Protein AF-A0A935NXT7-F1 (afdb_monomer)

Sequence (203 aa):
MPLGEVLHPGALVALVVLLLNDWWAKAACPGWVTGKLSDVAGLVLAPVAMTAAVGVGLSLLAAWGLARDPSLRRRRVAAAVVLVAVGFVATKVWPPAASTVAAALGLLGGRPRIVCDPTDLLALPAVLVAWRIGQAELALVPRGYAHAALRARSRGEAPSARARLVEVRRAGASAAAVDQLALALASGSATEVNAALRTLAGR

Solvent-accessible surface area (backbone atoms only — not comparable to full-atom values): 10693 Å² total; per-residue (Å²): 106,51,55,56,55,55,68,33,67,70,35,44,49,24,49,51,50,34,51,49,37,67,69,45,43,43,72,77,55,70,50,74,66,57,53,49,51,39,48,27,20,44,42,28,32,49,27,36,52,48,49,26,50,52,20,48,52,35,44,54,36,32,75,71,70,78,39,92,72,46,72,88,46,72,67,54,50,50,52,30,41,50,51,48,52,51,51,50,51,37,27,23,71,34,67,72,47,14,52,52,52,22,53,59,50,31,76,79,53,74,81,59,80,60,69,65,44,66,77,55,59,76,31,55,71,32,34,56,54,27,50,48,50,49,27,53,53,46,28,41,77,47,67,69,55,57,52,49,40,46,53,37,43,78,70,73,42,85,54,71,57,64,66,52,51,54,50,19,45,74,38,65,36,53,67,68,40,53,50,46,33,52,50,19,62,70,70,60,41,67,67,48,32,53,51,26,51,46,62,50,60,70,110

Secondary structure (DSSP, 8-state):
-TTHHHHSHHHHHHHHHHHHIIIIIHHHS-SHHHHHHHHHHHHHHHHHHHHHHHHHHHHHHHHTTS-S-----HHHHHHHHHHHHHHHHHHHH-HHHHHHHHHHHHTTSS-------GGGGGGGGGHHHHHHHHHHHHHSPPHHHHHHHHHHHHTT---THHHHHHHHHHHT--HHHHHHHHHHHHHT-HHHHHHHHHHHH--

pLDDT: mean 84.21, std 8.75, range [48.38, 96.44]

Structure (mmCIF, N/CA/C/O backbone):
data_AF-A0A935NXT7-F1
#
_entry.id   AF-A0A935NXT7-F1
#
loop_
_atom_site.group_PDB
_atom_site.id
_atom_site.type_symbol
_atom_site.label_atom_id
_atom_site.label_alt_id
_atom_site.label_comp_id
_atom_site.label_asym_id
_atom_site.label_entity_id
_atom_site.label_seq_id
_atom_site.pdbx_PDB_ins_code
_atom_site.Cartn_x
_atom_site.Cartn_y
_atom_site.Cartn_z
_atom_site.occupancy
_atom_site.B_iso_or_equiv
_atom_site.auth_seq_id
_atom_site.auth_comp_id
_atom_site.auth_asym_id
_atom_site.auth_atom_id
_atom_site.pdbx_PDB_model_num
ATOM 1 N N . MET A 1 1 ? -5.081 -4.387 11.962 1.00 48.38 1 MET A N 1
ATOM 2 C CA . MET A 1 1 ? -4.037 -5.417 11.811 1.00 48.38 1 MET A CA 1
ATOM 3 C C . MET A 1 1 ? -3.119 -4.937 10.708 1.00 48.38 1 MET A C 1
ATOM 5 O O . MET A 1 1 ? -3.657 -4.451 9.723 1.00 48.38 1 MET A O 1
ATOM 9 N N . PRO A 1 2 ? -1.794 -5.011 10.871 1.00 55.38 2 PRO A N 1
ATOM 10 C CA . PRO A 1 2 ? -0.847 -4.425 9.919 1.00 55.38 2 PRO A CA 1
ATOM 11 C C . PRO A 1 2 ? -0.832 -5.107 8.536 1.00 55.38 2 PRO A C 1
ATOM 13 O O . PRO A 1 2 ? -0.185 -4.605 7.632 1.00 55.38 2 PRO A O 1
ATOM 16 N N . LEU A 1 3 ? -1.553 -6.224 8.360 1.00 61.41 3 LEU A N 1
ATOM 17 C CA . LEU A 1 3 ? -1.577 -7.015 7.121 1.00 61.41 3 LEU A CA 1
ATOM 18 C C . LEU A 1 3 ? -2.871 -6.885 6.298 1.00 61.41 3 LEU A C 1
ATOM 20 O O . LEU A 1 3 ? -2.947 -7.471 5.224 1.00 61.41 3 LEU A O 1
ATOM 24 N N . GLY A 1 4 ? -3.884 -6.148 6.778 1.00 66.31 4 GLY A N 1
ATOM 25 C CA . GLY A 1 4 ? -5.176 -6.029 6.074 1.00 66.31 4 GLY A CA 1
ATOM 26 C C . GLY A 1 4 ? -5.018 -5.485 4.652 1.00 66.31 4 GLY A C 1
ATOM 27 O O . GLY A 1 4 ? -5.530 -6.067 3.704 1.00 66.31 4 GLY A O 1
ATOM 28 N N . GLU A 1 5 ? -4.168 -4.468 4.498 1.00 70.00 5 GLU A N 1
ATOM 29 C CA . GLU A 1 5 ? -3.880 -3.829 3.209 1.00 70.00 5 GLU A CA 1
ATOM 30 C C . GLU A 1 5 ? -3.257 -4.785 2.182 1.00 70.00 5 GLU A C 1
ATOM 32 O O . GLU A 1 5 ? -3.585 -4.704 1.001 1.00 70.00 5 GLU A O 1
ATOM 37 N N . VAL A 1 6 ? -2.405 -5.722 2.615 1.00 73.88 6 VAL A N 1
ATOM 38 C CA . VAL A 1 6 ? -1.749 -6.701 1.724 1.00 73.88 6 VAL A CA 1
ATOM 39 C C . VAL A 1 6 ? -2.721 -7.797 1.288 1.00 73.88 6 VAL A C 1
ATOM 41 O O . VAL A 1 6 ? -2.634 -8.297 0.171 1.00 73.88 6 VAL A O 1
ATOM 44 N N . LEU A 1 7 ? -3.667 -8.154 2.160 1.00 81.75 7 LEU A N 1
ATOM 45 C CA . LEU A 1 7 ? -4.702 -9.150 1.877 1.00 81.75 7 LEU A CA 1
ATOM 46 C C . LEU A 1 7 ? -5.858 -8.585 1.043 1.00 81.75 7 LEU A C 1
ATOM 48 O O . LEU A 1 7 ? -6.731 -9.344 0.622 1.00 81.75 7 LEU A O 1
ATOM 52 N N . HIS A 1 8 ? -5.873 -7.274 0.788 1.00 81.75 8 HIS A N 1
ATOM 53 C CA . HIS A 1 8 ? -6.872 -6.661 -0.071 1.00 81.75 8 HIS A CA 1
ATOM 54 C C . HIS A 1 8 ? -6.816 -7.303 -1.471 1.00 81.75 8 HIS A C 1
ATOM 56 O O . HIS A 1 8 ? -5.734 -7.389 -2.059 1.00 81.75 8 HIS A O 1
ATOM 62 N N . PRO A 1 9 ? -7.955 -7.707 -2.068 1.00 85.06 9 PRO A N 1
ATOM 63 C CA . PRO A 1 9 ? -7.972 -8.459 -3.325 1.00 85.06 9 PRO A CA 1
ATOM 64 C C . PRO A 1 9 ? -7.228 -7.735 -4.453 1.00 85.06 9 PRO A C 1
ATOM 66 O O . PRO A 1 9 ? -6.485 -8.357 -5.202 1.00 85.06 9 PRO A O 1
ATOM 69 N N . GLY A 1 10 ? -7.342 -6.405 -4.528 1.00 83.19 10 GLY A N 1
ATOM 70 C CA . GLY A 1 10 ? -6.580 -5.599 -5.490 1.00 83.19 10 GLY A CA 1
ATOM 71 C C . GLY A 1 10 ? -5.056 -5.653 -5.300 1.00 83.19 10 GLY A C 1
ATOM 72 O O . GLY A 1 10 ? -4.327 -5.679 -6.288 1.00 83.19 10 GLY A O 1
ATOM 73 N N . ALA A 1 11 ? -4.566 -5.712 -4.057 1.00 86.00 11 ALA A N 1
ATOM 74 C CA . ALA A 1 11 ? -3.136 -5.842 -3.772 1.00 86.00 11 ALA A CA 1
ATOM 75 C C . ALA A 1 11 ? -2.632 -7.254 -4.107 1.00 86.00 11 ALA A C 1
ATOM 77 O O . ALA A 1 11 ? -1.560 -7.395 -4.691 1.00 86.00 11 ALA A O 1
ATOM 78 N N . LEU A 1 12 ? -3.434 -8.286 -3.821 1.00 88.81 12 LEU A N 1
ATOM 79 C CA . LEU A 1 12 ? -3.134 -9.670 -4.198 1.00 88.81 12 LEU A CA 1
ATOM 80 C C . LEU A 1 12 ? -3.092 -9.853 -5.716 1.00 88.81 12 LEU A C 1
ATOM 82 O O . LEU A 1 12 ? -2.164 -10.470 -6.227 1.00 88.81 12 LEU A O 1
ATOM 86 N N . VAL A 1 13 ? -4.052 -9.279 -6.448 1.00 89.12 13 VAL A N 1
ATOM 87 C CA . VAL A 1 13 ? -4.041 -9.292 -7.918 1.00 89.12 13 VAL A CA 1
ATOM 88 C C . VAL A 1 13 ? -2.794 -8.587 -8.444 1.00 89.12 13 VAL A C 1
ATOM 90 O O . VAL A 1 13 ? -2.109 -9.148 -9.291 1.00 89.12 13 VAL A O 1
ATOM 93 N N . ALA A 1 14 ? -2.448 -7.407 -7.918 1.00 87.75 14 ALA A N 1
ATOM 94 C CA . ALA A 1 14 ? -1.227 -6.705 -8.314 1.00 87.75 14 ALA A CA 1
ATOM 95 C C . ALA A 1 14 ? 0.036 -7.535 -8.032 1.00 87.75 14 ALA A C 1
ATOM 97 O O . ALA A 1 14 ? 0.915 -7.615 -8.885 1.00 87.75 14 ALA A O 1
ATOM 98 N N . LEU A 1 15 ? 0.107 -8.205 -6.879 1.00 90.12 15 LEU A N 1
ATOM 99 C CA . LEU A 1 15 ? 1.207 -9.102 -6.532 1.00 90.12 15 LEU A CA 1
ATOM 100 C C . LEU A 1 15 ? 1.304 -10.289 -7.499 1.00 90.12 15 LEU A C 1
ATOM 102 O O . LEU A 1 15 ? 2.384 -10.567 -8.010 1.00 90.12 15 LEU A O 1
ATOM 106 N N . VAL A 1 16 ? 0.191 -10.972 -7.774 1.00 89.31 16 VAL A N 1
ATOM 107 C CA . VAL A 1 16 ? 0.153 -12.109 -8.707 1.00 89.31 16 VAL A CA 1
ATOM 108 C C . VAL A 1 16 ? 0.552 -11.665 -10.110 1.00 89.31 16 VAL A C 1
ATOM 110 O O . VAL A 1 16 ? 1.386 -12.314 -10.736 1.00 89.31 16 VAL A O 1
ATOM 113 N N . VAL A 1 17 ? 0.016 -10.538 -10.586 1.00 89.06 17 VAL A N 1
ATOM 114 C CA . VAL A 1 17 ? 0.386 -9.951 -11.878 1.00 89.06 17 VAL A CA 1
ATOM 115 C C . VAL A 1 17 ? 1.881 -9.656 -11.920 1.00 89.06 17 VAL A C 1
ATOM 117 O O . VAL A 1 17 ? 2.532 -10.045 -12.882 1.00 89.06 17 VAL A O 1
ATOM 120 N N . LEU A 1 18 ? 2.439 -9.028 -10.881 1.00 88.50 18 LEU A N 1
ATOM 121 C CA . LEU A 1 18 ? 3.863 -8.706 -10.820 1.00 88.50 18 LEU A CA 1
ATOM 122 C C . LEU A 1 18 ? 4.729 -9.971 -10.858 1.00 88.50 18 LEU A C 1
ATOM 124 O O . LEU A 1 18 ? 5.659 -10.042 -11.655 1.00 88.50 18 LEU A O 1
ATOM 128 N N . LEU A 1 19 ? 4.401 -10.981 -10.047 1.00 88.62 19 LEU A N 1
ATOM 129 C CA . LEU A 1 19 ? 5.154 -12.235 -9.974 1.00 88.62 19 LEU A CA 1
ATOM 130 C C . LEU A 1 19 ? 5.093 -13.016 -11.287 1.00 88.62 19 LEU A C 1
ATOM 132 O O . LEU A 1 19 ? 6.132 -13.418 -11.802 1.00 88.62 19 LEU A O 1
ATOM 136 N N . LEU A 1 20 ? 3.899 -13.209 -11.854 1.00 87.75 20 LEU A N 1
ATOM 137 C CA . LEU A 1 20 ? 3.738 -13.926 -13.121 1.00 87.75 20 LEU A CA 1
ATOM 138 C C . LEU A 1 20 ? 4.400 -13.171 -14.279 1.00 87.75 20 LEU A C 1
ATOM 140 O O . LEU A 1 20 ? 5.034 -13.785 -15.139 1.00 87.75 20 LEU A O 1
ATOM 144 N N . ASN A 1 21 ? 4.291 -11.841 -14.293 1.00 89.62 21 ASN A N 1
ATOM 145 C CA . ASN A 1 21 ? 4.901 -11.021 -15.328 1.00 89.62 21 ASN A CA 1
ATOM 146 C C . ASN A 1 21 ? 6.431 -11.069 -15.261 1.00 89.62 21 ASN A C 1
ATOM 148 O O . ASN A 1 21 ? 7.084 -11.281 -16.281 1.00 89.62 21 ASN A O 1
ATOM 152 N N . ASP A 1 22 ? 7.003 -10.898 -14.071 1.00 83.94 22 ASP A N 1
ATOM 153 C CA . ASP A 1 22 ? 8.449 -10.781 -13.915 1.00 83.94 22 ASP A CA 1
ATOM 154 C C . ASP A 1 22 ? 9.161 -12.133 -13.943 1.00 83.94 22 ASP A C 1
ATOM 156 O O . ASP A 1 22 ? 10.282 -12.212 -14.443 1.00 83.94 22 ASP A O 1
ATOM 160 N N . TRP A 1 23 ? 8.509 -13.197 -13.470 1.00 85.06 23 TRP A N 1
ATOM 161 C CA . TRP A 1 23 ? 9.094 -14.534 -13.474 1.00 85.06 23 TRP A CA 1
ATOM 162 C C . TRP A 1 23 ? 8.921 -15.259 -14.810 1.00 85.06 23 TRP A C 1
ATOM 164 O O . TRP A 1 23 ? 9.847 -15.928 -15.265 1.00 85.06 23 TRP A O 1
ATOM 174 N N . TRP A 1 24 ? 7.755 -15.129 -15.449 1.00 86.62 24 TRP A N 1
ATOM 175 C CA . TRP A 1 24 ? 7.423 -15.909 -16.641 1.00 86.62 24 TRP A CA 1
ATOM 176 C C . TRP A 1 24 ? 7.247 -15.051 -17.894 1.00 86.62 24 TRP A C 1
ATOM 178 O O . TRP A 1 24 ? 7.907 -15.309 -18.900 1.00 86.62 24 TRP A O 1
ATOM 188 N N . ALA A 1 25 ? 6.412 -14.008 -17.862 1.00 79.00 25 ALA A N 1
ATOM 189 C CA . ALA A 1 25 ? 6.075 -13.269 -19.085 1.00 79.00 25 ALA A CA 1
ATOM 190 C C . ALA A 1 25 ? 7.283 -12.540 -19.696 1.00 79.00 25 ALA A C 1
ATOM 192 O O . ALA A 1 25 ? 7.484 -12.603 -20.906 1.00 79.00 25 ALA A O 1
ATOM 193 N N . LYS A 1 26 ? 8.135 -11.913 -18.873 1.00 83.44 26 LYS A N 1
ATOM 194 C CA . LYS A 1 26 ? 9.386 -11.286 -19.334 1.00 83.44 26 LYS A CA 1
ATOM 195 C C . LYS A 1 26 ? 10.379 -12.303 -19.909 1.00 83.44 26 LYS A C 1
ATOM 197 O O . LYS A 1 26 ? 11.151 -11.941 -20.793 1.00 83.44 26 LYS A O 1
ATOM 202 N N . ALA A 1 27 ? 10.354 -13.550 -19.432 1.00 80.12 27 ALA A N 1
ATOM 203 C CA . ALA A 1 27 ? 11.192 -14.627 -19.956 1.00 80.12 27 ALA A CA 1
ATOM 204 C C . ALA A 1 27 ? 10.653 -15.185 -21.286 1.00 80.12 27 ALA A C 1
ATOM 206 O O . ALA A 1 27 ? 11.436 -15.503 -22.175 1.00 80.12 27 ALA A O 1
ATOM 207 N N . ALA A 1 28 ? 9.328 -15.277 -21.434 1.00 82.38 28 ALA A N 1
ATOM 208 C CA . ALA A 1 28 ? 8.676 -15.815 -22.628 1.00 82.38 28 ALA A CA 1
ATOM 209 C C . ALA A 1 28 ? 8.571 -14.797 -23.779 1.00 82.38 28 ALA A C 1
ATOM 211 O O . ALA A 1 28 ? 8.769 -15.153 -24.938 1.00 82.38 28 ALA A O 1
ATOM 212 N N . CYS A 1 29 ? 8.248 -13.537 -23.478 1.00 77.81 29 CYS A N 1
ATOM 213 C CA . CYS A 1 29 ? 8.071 -12.472 -24.463 1.00 77.81 29 CYS A CA 1
ATOM 214 C C . CYS A 1 29 ? 8.530 -11.122 -23.882 1.00 77.81 29 CYS A C 1
ATOM 216 O O . CYS A 1 29 ? 7.700 -10.324 -23.428 1.00 77.81 29 CYS A O 1
ATOM 218 N N . PRO A 1 30 ? 9.845 -10.832 -23.884 1.00 81.31 30 PRO A N 1
ATOM 219 C CA . PRO A 1 30 ? 10.346 -9.541 -23.435 1.00 81.31 30 PRO A CA 1
ATOM 220 C C . PRO A 1 30 ? 9.790 -8.427 -24.328 1.00 81.31 30 PRO A C 1
ATOM 222 O O . PRO A 1 30 ? 9.879 -8.486 -25.554 1.00 81.31 30 PRO A O 1
ATOM 225 N N . GLY A 1 31 ? 9.211 -7.392 -23.722 1.00 81.44 31 GLY A N 1
ATOM 226 C CA . GLY A 1 31 ? 8.639 -6.299 -24.500 1.00 81.44 31 GLY A CA 1
ATOM 227 C C . GLY A 1 31 ? 8.092 -5.145 -23.674 1.00 81.44 31 GLY A C 1
ATOM 228 O O . GLY A 1 31 ? 7.919 -5.237 -22.457 1.00 81.44 31 GLY A O 1
ATOM 229 N N . TRP A 1 32 ? 7.772 -4.061 -24.379 1.00 80.88 32 TRP A N 1
ATOM 230 C CA . TRP A 1 32 ? 7.282 -2.797 -23.821 1.00 80.88 32 TRP A CA 1
ATOM 231 C C . TRP A 1 32 ? 6.064 -2.973 -22.896 1.00 80.88 32 TRP A C 1
ATOM 233 O O . TRP A 1 32 ? 6.014 -2.392 -21.814 1.00 80.88 32 TRP A O 1
ATOM 243 N N . VAL A 1 33 ? 5.123 -3.852 -23.262 1.00 84.69 33 VAL A N 1
ATOM 244 C CA . VAL A 1 33 ? 3.909 -4.129 -22.471 1.00 84.69 33 VAL A CA 1
ATOM 245 C C . VAL A 1 33 ? 4.241 -4.756 -21.111 1.00 84.69 33 VAL A C 1
ATOM 247 O O . VAL A 1 33 ? 3.721 -4.311 -20.089 1.00 84.69 33 VAL A O 1
ATOM 250 N N . THR A 1 34 ? 5.146 -5.742 -21.070 1.00 85.31 34 THR A N 1
ATOM 251 C CA . THR A 1 34 ? 5.559 -6.404 -19.814 1.00 85.31 34 THR A CA 1
ATOM 252 C C . THR A 1 34 ? 6.301 -5.458 -18.866 1.00 85.31 34 THR A C 1
ATOM 254 O O . THR A 1 34 ? 6.218 -5.610 -17.646 1.00 85.31 34 THR A O 1
ATOM 257 N N . GLY A 1 35 ? 6.996 -4.450 -19.407 1.00 83.50 35 GLY A N 1
ATOM 258 C CA . GLY A 1 35 ? 7.616 -3.381 -18.621 1.00 83.50 35 GLY A CA 1
ATOM 259 C C . GLY A 1 35 ? 6.568 -2.525 -17.914 1.00 83.50 35 GLY A C 1
ATOM 260 O O . GLY A 1 35 ? 6.579 -2.419 -16.690 1.00 83.50 35 GLY A O 1
ATOM 261 N N . LYS A 1 36 ? 5.591 -2.010 -18.666 1.00 88.25 36 LYS A N 1
ATOM 262 C CA . LYS A 1 36 ? 4.543 -1.141 -18.108 1.00 88.25 36 LYS A CA 1
ATOM 263 C C . LYS A 1 36 ? 3.599 -1.857 -17.157 1.00 88.25 36 LYS A C 1
ATOM 265 O O . LYS A 1 36 ? 3.149 -1.261 -16.183 1.00 88.25 36 LYS A O 1
ATOM 270 N N . LEU A 1 37 ? 3.309 -3.133 -17.407 1.00 88.75 37 LEU A N 1
ATOM 271 C CA . LEU A 1 37 ? 2.493 -3.930 -16.496 1.00 88.75 37 LEU A CA 1
ATOM 272 C C . LEU A 1 37 ? 3.178 -4.095 -15.132 1.00 88.75 37 LEU A C 1
ATOM 274 O O . LEU A 1 37 ? 2.522 -3.969 -14.100 1.00 88.75 37 LEU A O 1
ATOM 278 N N . SER A 1 38 ? 4.496 -4.314 -15.135 1.00 89.94 38 SER A N 1
ATOM 279 C CA . SER A 1 38 ? 5.320 -4.370 -13.923 1.00 89.94 38 SER A CA 1
ATOM 280 C C . SER A 1 38 ? 5.323 -3.023 -13.191 1.00 89.94 38 SER A C 1
ATOM 282 O O . SER A 1 38 ? 5.099 -2.994 -11.984 1.00 89.94 38 SER A O 1
ATOM 284 N N . ASP A 1 39 ? 5.452 -1.902 -13.912 1.00 91.06 39 ASP A N 1
ATOM 285 C CA . ASP A 1 39 ? 5.371 -0.561 -13.316 1.00 91.06 39 ASP A CA 1
ATOM 286 C C . ASP A 1 39 ? 4.001 -0.291 -12.676 1.00 91.06 39 ASP A C 1
ATOM 288 O O . ASP A 1 39 ? 3.929 0.164 -11.535 1.00 91.06 39 ASP A O 1
ATOM 292 N N . VAL A 1 40 ? 2.903 -0.614 -13.369 1.00 92.81 40 VAL A N 1
ATOM 293 C CA . VAL A 1 40 ? 1.540 -0.473 -12.830 1.00 92.81 40 VAL A CA 1
ATOM 294 C C . VAL A 1 40 ? 1.372 -1.330 -11.579 1.00 92.81 40 VAL A C 1
ATOM 296 O O . VAL A 1 40 ? 0.957 -0.819 -10.540 1.00 92.81 40 VAL A O 1
ATOM 299 N N . ALA A 1 41 ? 1.723 -2.615 -11.644 1.00 91.88 41 ALA A N 1
ATOM 300 C CA . ALA A 1 41 ? 1.597 -3.522 -10.509 1.00 91.88 41 ALA A CA 1
ATOM 301 C C . ALA A 1 41 ? 2.470 -3.076 -9.323 1.00 91.88 41 ALA A C 1
ATOM 303 O O . ALA A 1 41 ? 2.006 -3.069 -8.181 1.00 91.88 41 ALA A O 1
ATOM 304 N N . GLY A 1 42 ? 3.695 -2.620 -9.593 1.00 91.38 42 GLY A N 1
ATOM 305 C CA . GLY A 1 42 ? 4.606 -2.055 -8.604 1.00 91.38 42 GLY A CA 1
ATOM 306 C C . GLY A 1 42 ? 4.054 -0.791 -7.944 1.00 91.38 42 GLY A C 1
ATOM 307 O O . GLY A 1 42 ? 4.094 -0.680 -6.724 1.00 91.38 42 GLY A O 1
ATOM 308 N N . LEU A 1 43 ? 3.464 0.131 -8.708 1.00 94.50 43 LEU A N 1
ATOM 309 C CA . LEU A 1 43 ? 2.854 1.359 -8.179 1.00 94.50 43 LEU A CA 1
ATOM 310 C C . LEU A 1 43 ? 1.585 1.108 -7.353 1.00 94.50 43 LEU A C 1
ATOM 312 O O . LEU A 1 43 ? 1.259 1.917 -6.481 1.00 94.50 43 LEU A O 1
ATOM 316 N N . VAL A 1 44 ? 0.887 -0.008 -7.585 1.00 92.44 44 VAL A N 1
ATOM 317 C CA . VAL A 1 44 ? -0.216 -0.457 -6.719 1.00 92.44 44 VAL A CA 1
ATOM 318 C C . VAL A 1 44 ? 0.317 -1.108 -5.442 1.00 92.44 44 VAL A C 1
ATOM 320 O O . VAL A 1 44 ? -0.147 -0.793 -4.345 1.00 92.44 44 VAL A O 1
ATOM 323 N N . LEU A 1 45 ? 1.288 -2.012 -5.576 1.00 92.12 45 LEU A N 1
ATOM 324 C CA . LEU A 1 45 ? 1.766 -2.856 -4.484 1.00 92.12 45 LEU A CA 1
ATOM 325 C C . LEU A 1 45 ? 2.721 -2.125 -3.531 1.00 92.12 45 LEU A C 1
ATOM 327 O O . LEU A 1 45 ? 2.637 -2.317 -2.322 1.00 92.12 45 LEU A O 1
ATOM 331 N N . ALA A 1 46 ? 3.620 -1.280 -4.039 1.00 92.50 46 ALA A N 1
ATOM 332 C CA . ALA A 1 46 ? 4.677 -0.661 -3.240 1.00 92.50 46 ALA A CA 1
ATOM 333 C C . ALA A 1 46 ? 4.153 0.234 -2.099 1.00 92.50 46 ALA A C 1
ATOM 335 O O . ALA A 1 46 ? 4.655 0.093 -0.981 1.00 92.50 46 ALA A O 1
ATOM 336 N N . PRO A 1 47 ? 3.134 1.102 -2.289 1.00 91.62 47 PRO A N 1
ATOM 337 C CA . PRO A 1 47 ? 2.605 1.898 -1.183 1.00 91.62 47 PRO A CA 1
ATOM 338 C C . PRO A 1 47 ? 1.968 1.021 -0.101 1.00 91.62 47 PRO A C 1
ATOM 340 O O . PRO A 1 47 ? 2.182 1.278 1.080 1.00 91.62 47 PRO A O 1
ATOM 343 N N . VAL A 1 48 ? 1.247 -0.031 -0.513 1.00 89.44 48 VAL A N 1
ATOM 344 C CA . VAL A 1 48 ? 0.597 -1.018 0.368 1.00 89.44 48 VAL A CA 1
ATOM 345 C C . VAL A 1 48 ? 1.629 -1.819 1.165 1.00 89.44 48 VAL A C 1
ATOM 347 O O . VAL A 1 48 ? 1.496 -2.006 2.373 1.00 89.44 48 VAL A O 1
ATOM 350 N N . ALA A 1 49 ? 2.695 -2.272 0.507 1.00 88.94 49 ALA A N 1
ATOM 351 C CA . ALA A 1 49 ? 3.787 -2.972 1.167 1.00 88.94 49 ALA A CA 1
ATOM 352 C C . ALA A 1 49 ? 4.493 -2.060 2.181 1.00 88.94 49 ALA A C 1
ATOM 354 O O . ALA A 1 49 ? 4.821 -2.492 3.286 1.00 88.94 49 ALA A O 1
ATOM 355 N N . MET A 1 50 ? 4.685 -0.782 1.840 1.00 90.62 50 MET A N 1
ATOM 356 C CA . MET A 1 50 ? 5.350 0.170 2.722 1.00 90.62 50 MET A CA 1
ATOM 357 C C . MET A 1 50 ? 4.516 0.515 3.959 1.00 90.62 50 MET A C 1
ATOM 359 O O . MET A 1 50 ? 5.055 0.546 5.066 1.00 90.62 50 MET A O 1
ATOM 363 N N . THR A 1 51 ? 3.208 0.745 3.820 1.00 89.00 51 THR A N 1
ATOM 364 C CA . THR A 1 51 ? 2.323 0.972 4.975 1.00 89.00 51 THR A CA 1
ATOM 365 C C . THR A 1 51 ? 2.244 -0.255 5.878 1.00 89.00 51 THR A C 1
ATOM 367 O O . THR A 1 51 ? 2.329 -0.103 7.101 1.00 89.00 51 THR A O 1
ATOM 370 N N . ALA A 1 52 ? 2.177 -1.457 5.300 1.00 85.88 52 ALA A N 1
ATOM 371 C CA . ALA A 1 52 ? 2.212 -2.711 6.046 1.00 85.88 52 ALA A CA 1
ATOM 372 C C . ALA A 1 52 ? 3.533 -2.886 6.813 1.00 85.88 52 ALA A C 1
ATOM 374 O O . ALA A 1 52 ? 3.513 -3.145 8.018 1.00 85.88 52 ALA A O 1
ATOM 375 N N . ALA A 1 53 ? 4.680 -2.664 6.161 1.00 86.94 53 ALA A N 1
ATOM 376 C CA . ALA A 1 53 ? 6.000 -2.751 6.786 1.00 86.94 53 ALA A CA 1
ATOM 377 C C . ALA A 1 53 ? 6.159 -1.754 7.948 1.00 86.94 53 ALA A C 1
ATOM 379 O O . ALA A 1 53 ? 6.588 -2.131 9.040 1.00 86.94 53 ALA A O 1
ATOM 380 N N . VAL A 1 54 ? 5.738 -0.498 7.755 1.00 86.62 54 VAL A N 1
ATOM 381 C CA . VAL A 1 54 ? 5.724 0.519 8.820 1.00 86.62 54 VAL A CA 1
ATOM 382 C C . VAL A 1 54 ? 4.795 0.105 9.963 1.00 86.62 54 VAL A C 1
ATOM 384 O O . VAL A 1 54 ? 5.141 0.272 11.132 1.00 86.62 54 VAL A O 1
ATOM 387 N N . GLY A 1 55 ? 3.626 -0.458 9.649 1.00 83.50 55 GLY A N 1
ATOM 388 C CA . GLY A 1 55 ? 2.687 -0.981 10.638 1.00 83.50 55 GLY A CA 1
ATOM 389 C C . GLY A 1 55 ? 3.299 -2.090 11.495 1.00 83.50 55 GLY A C 1
ATOM 390 O O . GLY A 1 55 ? 3.221 -2.019 12.722 1.00 83.50 55 GLY A O 1
ATOM 391 N N . VAL A 1 56 ? 3.953 -3.072 10.865 1.00 83.62 56 VAL A N 1
ATOM 392 C CA . VAL A 1 56 ? 4.666 -4.160 11.555 1.00 83.62 56 VAL A CA 1
ATOM 393 C C . VAL A 1 56 ? 5.791 -3.604 12.427 1.00 83.62 56 VAL A C 1
ATOM 395 O O . VAL A 1 56 ? 5.850 -3.928 13.612 1.00 83.62 56 VAL A O 1
ATOM 398 N N . GLY A 1 57 ? 6.634 -2.716 11.892 1.00 84.38 57 GLY A N 1
ATOM 399 C CA . GLY A 1 57 ? 7.735 -2.108 12.645 1.00 84.38 57 GLY A CA 1
ATOM 400 C C . GLY A 1 57 ? 7.253 -1.351 13.884 1.00 84.38 57 GLY A C 1
ATOM 401 O O . GLY A 1 57 ? 7.777 -1.543 14.979 1.00 84.38 57 GLY A O 1
ATOM 402 N N . LEU A 1 58 ? 6.188 -0.556 13.754 1.00 83.56 58 LEU A N 1
ATOM 403 C CA . LEU A 1 58 ? 5.594 0.148 14.893 1.00 83.56 58 LEU A CA 1
ATOM 404 C C . LEU A 1 58 ? 4.945 -0.801 15.903 1.00 83.56 58 LEU A C 1
ATOM 406 O O . LEU A 1 58 ? 4.987 -0.517 17.097 1.00 83.56 58 LEU A O 1
ATOM 410 N N . SER A 1 59 ? 4.352 -1.915 15.462 1.00 79.56 59 SER A N 1
ATOM 411 C CA . SER A 1 59 ? 3.839 -2.947 16.370 1.00 79.56 59 SER A CA 1
ATOM 412 C C . SER A 1 59 ? 4.957 -3.620 17.168 1.00 79.56 59 SER A C 1
ATOM 414 O O . SER A 1 59 ? 4.788 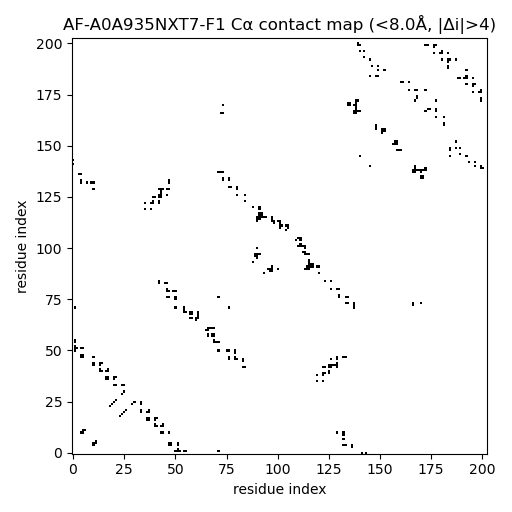-3.823 18.367 1.00 79.56 59 SER A O 1
ATOM 416 N N . LEU A 1 60 ? 6.100 -3.907 16.541 1.00 83.94 60 LEU A N 1
ATOM 417 C CA . LEU A 1 60 ? 7.272 -4.463 17.225 1.00 83.94 60 LEU A CA 1
ATOM 418 C C . LEU A 1 60 ? 7.856 -3.468 18.236 1.00 83.94 60 LEU A C 1
ATOM 420 O O . LEU A 1 60 ? 8.065 -3.815 19.394 1.00 83.94 60 LEU A O 1
ATOM 424 N N . LEU A 1 61 ? 8.023 -2.203 17.840 1.00 83.75 61 LEU A N 1
ATOM 425 C CA . LEU A 1 61 ? 8.492 -1.150 18.746 1.00 83.75 61 LEU A CA 1
ATOM 426 C C . LEU A 1 61 ? 7.521 -0.900 19.907 1.00 83.75 61 LEU A C 1
ATOM 428 O O . LEU A 1 61 ? 7.953 -0.625 21.023 1.00 83.75 61 LEU A O 1
ATOM 432 N N . ALA A 1 62 ? 6.211 -1.004 19.668 1.00 80.56 62 ALA A N 1
ATOM 433 C CA . ALA A 1 62 ? 5.204 -0.890 20.719 1.00 80.56 62 ALA A CA 1
ATOM 434 C C . ALA A 1 62 ? 5.257 -2.079 21.687 1.00 80.56 62 ALA A C 1
ATOM 436 O O . ALA A 1 62 ? 5.130 -1.878 22.892 1.00 80.56 62 ALA A O 1
ATOM 437 N N . ALA A 1 63 ? 5.505 -3.295 21.188 1.00 80.50 63 ALA A N 1
ATOM 438 C CA . ALA A 1 63 ? 5.726 -4.470 22.032 1.00 80.50 63 ALA A CA 1
ATOM 439 C C . ALA A 1 63 ? 6.960 -4.310 22.938 1.00 80.50 63 ALA A C 1
ATOM 441 O O . ALA A 1 63 ? 7.001 -4.880 24.022 1.00 80.50 63 ALA A O 1
ATOM 442 N N . TRP A 1 64 ? 7.935 -3.500 22.519 1.00 84.19 64 TRP A N 1
ATOM 443 C CA . TRP A 1 64 ? 9.114 -3.147 23.314 1.00 84.19 64 TRP A CA 1
ATOM 444 C C . TRP A 1 64 ? 8.924 -1.882 24.168 1.00 84.19 64 TRP A C 1
ATOM 446 O O . TRP A 1 64 ? 9.848 -1.458 24.851 1.00 84.19 64 TRP A O 1
ATOM 456 N N . GLY A 1 65 ? 7.740 -1.261 24.145 1.00 79.75 65 GLY A N 1
ATOM 457 C CA . GLY A 1 65 ? 7.429 -0.054 24.919 1.00 79.75 65 GLY A CA 1
ATOM 458 C C . GLY A 1 65 ? 7.961 1.260 24.330 1.00 79.75 65 GLY A C 1
ATOM 459 O O . GLY A 1 65 ? 7.776 2.312 24.939 1.00 79.75 65 GLY A O 1
ATOM 460 N N . LEU A 1 66 ? 8.581 1.239 23.144 1.00 75.50 66 LEU A N 1
ATOM 461 C CA . LEU A 1 66 ? 9.182 2.420 22.506 1.00 75.50 66 LEU A CA 1
ATOM 462 C C . LEU A 1 66 ? 8.196 3.224 21.643 1.00 75.50 66 LEU A C 1
ATOM 464 O O . LEU A 1 66 ? 8.437 4.400 21.373 1.00 75.50 66 LEU A O 1
ATOM 468 N N . ALA A 1 67 ? 7.091 2.625 21.190 1.00 66.94 67 ALA A N 1
ATOM 469 C CA . ALA A 1 67 ? 6.123 3.288 20.313 1.00 66.94 67 ALA A CA 1
ATOM 470 C C . ALA A 1 67 ? 4.709 3.302 20.901 1.00 66.94 67 ALA A C 1
ATOM 472 O O . ALA A 1 67 ? 4.242 2.324 21.479 1.00 66.94 67 ALA A O 1
ATOM 473 N N . ARG A 1 68 ? 4.004 4.426 20.713 1.00 58.75 68 ARG A N 1
ATOM 474 C CA . ARG A 1 68 ? 2.682 4.658 21.319 1.00 58.75 68 ARG A CA 1
ATOM 475 C C . ARG A 1 68 ? 1.484 4.281 20.448 1.00 58.75 68 ARG A C 1
ATOM 477 O O . ARG A 1 68 ? 0.397 4.133 20.994 1.00 58.75 68 ARG A O 1
ATOM 484 N N . ASP A 1 69 ? 1.633 4.145 19.126 1.00 65.06 69 ASP A N 1
ATOM 485 C CA . ASP A 1 69 ? 0.469 3.902 18.260 1.00 65.06 69 ASP A CA 1
ATOM 486 C C . ASP A 1 69 ? 0.807 3.244 16.898 1.00 65.06 69 ASP A C 1
ATOM 488 O O . ASP A 1 69 ? 1.248 3.924 15.956 1.00 65.06 69 ASP A O 1
ATOM 492 N N . PRO A 1 70 ? 0.551 1.930 16.743 1.00 66.38 70 PRO A N 1
ATOM 493 C CA . PRO A 1 70 ? 0.729 1.220 15.480 1.00 66.38 70 PRO A CA 1
ATOM 494 C C . PRO A 1 70 ? -0.427 1.432 14.483 1.00 66.38 70 PRO A C 1
ATOM 496 O O . PRO A 1 70 ? -0.394 0.869 13.392 1.00 66.38 70 PRO A O 1
ATOM 499 N N . SER A 1 71 ? -1.455 2.231 14.800 1.00 67.44 71 SER A N 1
ATOM 500 C CA . SER A 1 71 ? -2.642 2.355 13.944 1.00 67.44 71 SER A CA 1
ATOM 501 C C . SER A 1 71 ? -2.358 3.025 12.595 1.00 67.44 71 SER A C 1
ATOM 503 O O . SER A 1 71 ? -1.711 4.070 12.502 1.00 67.44 71 SER A O 1
ATOM 505 N N . LEU A 1 72 ? -2.883 2.434 11.519 1.00 70.62 72 LEU A N 1
ATOM 506 C CA . LEU A 1 72 ? -2.824 3.021 10.183 1.00 70.62 72 LEU A CA 1
ATOM 507 C C . LEU A 1 72 ? -3.607 4.334 10.159 1.00 70.62 72 LEU A C 1
ATOM 509 O O . LEU A 1 72 ? -4.763 4.365 10.578 1.00 70.62 72 LEU A O 1
ATOM 513 N N . ARG A 1 73 ? -3.011 5.408 9.639 1.00 80.94 73 ARG A N 1
ATOM 514 C CA . ARG A 1 73 ? -3.652 6.725 9.501 1.00 80.94 73 ARG A CA 1
ATOM 515 C C . ARG A 1 73 ? -3.659 7.153 8.045 1.00 80.94 73 ARG A C 1
ATOM 517 O O . ARG A 1 73 ? -2.709 6.874 7.318 1.00 80.94 73 ARG A O 1
ATOM 524 N N . ARG A 1 74 ? -4.651 7.956 7.655 1.00 83.44 74 ARG A N 1
ATOM 525 C CA . ARG A 1 74 ? -4.751 8.524 6.298 1.00 83.44 74 ARG A CA 1
ATOM 526 C C . ARG A 1 74 ? -3.489 9.259 5.855 1.00 83.44 74 ARG A C 1
ATOM 528 O O . ARG A 1 74 ? -3.076 9.139 4.710 1.00 83.44 74 ARG A O 1
ATOM 535 N N . ARG A 1 75 ? -2.841 9.978 6.778 1.00 86.00 75 ARG A N 1
ATOM 536 C CA . ARG A 1 75 ? -1.564 10.659 6.512 1.00 86.00 75 ARG A CA 1
ATOM 537 C C . ARG A 1 75 ? -0.431 9.684 6.181 1.00 86.00 75 ARG A C 1
ATOM 539 O O . ARG A 1 75 ? 0.392 10.021 5.347 1.00 86.00 75 ARG A O 1
ATOM 546 N N . ARG A 1 76 ? -0.400 8.494 6.798 1.00 87.62 76 ARG A N 1
ATOM 547 C CA . ARG A 1 76 ? 0.605 7.459 6.497 1.00 87.62 76 ARG A CA 1
ATOM 548 C C . ARG A 1 76 ? 0.385 6.879 5.103 1.00 87.62 76 ARG A C 1
ATOM 550 O O . ARG A 1 76 ? 1.340 6.797 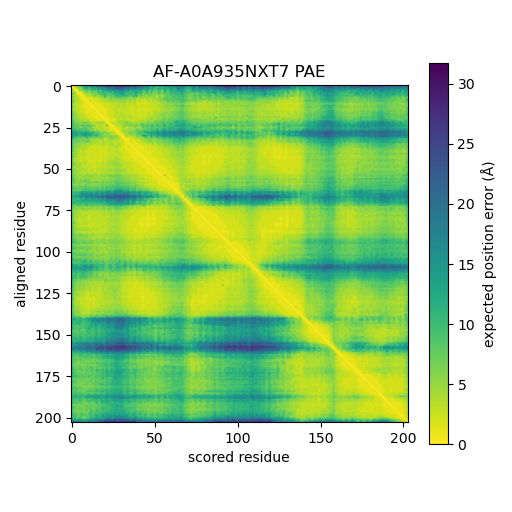4.349 1.00 87.62 76 ARG A O 1
ATOM 557 N N . VAL A 1 77 ? -0.865 6.576 4.742 1.00 89.00 77 VAL A N 1
ATOM 558 C CA . VAL A 1 77 ? -1.214 6.130 3.380 1.00 89.00 77 VAL A CA 1
ATOM 559 C C . VAL A 1 77 ? -0.843 7.202 2.351 1.00 89.00 77 VAL A C 1
ATOM 561 O O . VAL A 1 77 ? -0.190 6.902 1.359 1.00 89.00 77 VAL A O 1
ATOM 564 N N . ALA A 1 78 ? -1.190 8.468 2.607 1.00 91.88 78 ALA A N 1
ATOM 565 C CA . ALA A 1 78 ? -0.857 9.575 1.710 1.00 91.88 78 ALA A CA 1
ATOM 566 C C . ALA A 1 78 ? 0.659 9.752 1.561 1.00 91.88 78 ALA A C 1
ATOM 568 O O . ALA A 1 78 ? 1.154 9.842 0.443 1.00 91.88 78 ALA A O 1
ATOM 569 N N . ALA A 1 79 ? 1.398 9.756 2.676 1.00 93.31 79 ALA A N 1
ATOM 570 C CA . ALA A 1 79 ? 2.854 9.826 2.659 1.00 93.31 79 ALA A CA 1
ATOM 571 C C . ALA A 1 79 ? 3.455 8.652 1.882 1.00 93.31 79 ALA A C 1
ATOM 573 O O . ALA A 1 79 ? 4.397 8.851 1.124 1.00 93.31 79 ALA A O 1
ATOM 574 N N . ALA A 1 80 ? 2.879 7.454 2.020 1.00 93.38 80 ALA A N 1
ATOM 575 C CA . ALA A 1 80 ? 3.370 6.285 1.321 1.00 93.38 80 ALA A CA 1
ATOM 576 C C . ALA A 1 80 ? 3.170 6.363 -0.192 1.00 93.38 80 ALA A C 1
ATOM 578 O O . ALA A 1 80 ? 4.109 6.146 -0.952 1.00 93.38 80 ALA A O 1
ATOM 579 N N . VAL A 1 81 ? 1.968 6.751 -0.615 1.00 94.81 81 VAL A N 1
ATOM 580 C CA . VAL A 1 81 ? 1.634 6.991 -2.022 1.00 94.81 81 VAL A CA 1
ATOM 581 C C . VAL A 1 81 ? 2.534 8.070 -2.623 1.00 94.81 81 VAL A C 1
ATOM 583 O O . VAL A 1 81 ? 3.094 7.864 -3.695 1.00 94.81 81 VAL A O 1
ATOM 586 N N . VAL A 1 82 ? 2.715 9.196 -1.927 1.00 96.38 82 VAL A N 1
ATOM 587 C CA . VAL A 1 82 ? 3.562 10.301 -2.401 1.00 96.38 82 VAL A CA 1
ATOM 588 C C . VAL A 1 82 ? 5.019 9.868 -2.506 1.00 96.38 82 VAL A C 1
ATOM 590 O O . VAL A 1 82 ? 5.640 10.109 -3.535 1.00 96.38 82 VAL A O 1
ATOM 593 N N . LEU A 1 83 ? 5.565 9.211 -1.481 1.00 96.00 83 LEU A N 1
ATOM 594 C CA . LEU A 1 83 ? 6.966 8.795 -1.479 1.00 96.00 83 LEU A CA 1
ATOM 595 C C . LEU A 1 83 ? 7.254 7.786 -2.597 1.00 96.00 83 LEU A C 1
ATOM 597 O O . LEU A 1 83 ? 8.261 7.917 -3.286 1.00 96.00 83 LEU A O 1
ATOM 601 N N . VAL A 1 84 ? 6.348 6.830 -2.823 1.00 96.00 84 VAL A N 1
ATOM 602 C CA . VAL A 1 84 ? 6.461 5.875 -3.934 1.00 96.00 84 VAL A CA 1
ATOM 603 C C . VAL A 1 84 ? 6.345 6.579 -5.283 1.00 96.00 84 VAL A C 1
ATOM 605 O O . VAL A 1 84 ? 7.171 6.329 -6.154 1.00 96.00 84 VAL A O 1
ATOM 608 N N . ALA A 1 85 ? 5.375 7.480 -5.464 1.00 95.69 85 ALA A N 1
ATOM 609 C CA . ALA A 1 85 ? 5.213 8.216 -6.717 1.00 95.69 85 ALA A CA 1
ATOM 610 C C . ALA A 1 85 ? 6.447 9.077 -7.034 1.00 95.69 85 ALA A C 1
ATOM 612 O O . ALA A 1 85 ? 6.950 9.045 -8.153 1.00 95.69 85 ALA A O 1
ATOM 613 N N . VAL A 1 86 ? 6.972 9.804 -6.043 1.00 96.44 86 VAL A N 1
ATOM 614 C CA . VAL A 1 86 ? 8.187 10.620 -6.186 1.00 96.44 86 VAL A CA 1
ATOM 615 C C . VAL A 1 86 ? 9.399 9.743 -6.491 1.00 96.44 86 VAL A C 1
ATOM 617 O O . VAL A 1 86 ? 10.147 10.052 -7.417 1.00 96.44 86 VAL A O 1
ATOM 620 N N . GLY A 1 87 ? 9.577 8.636 -5.763 1.00 94.25 87 GLY A N 1
ATOM 621 C CA . GLY A 1 87 ? 10.653 7.678 -6.017 1.00 94.25 87 GLY A CA 1
ATOM 622 C C . GLY A 1 87 ? 10.583 7.097 -7.429 1.00 94.25 87 GLY A C 1
ATOM 623 O O . GLY A 1 87 ? 11.585 7.084 -8.139 1.00 94.25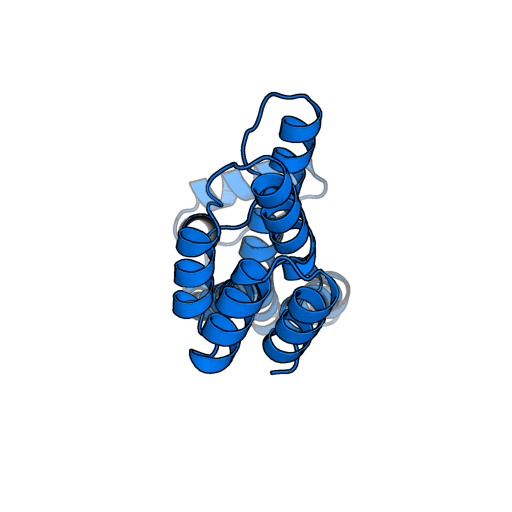 87 GLY A O 1
ATOM 624 N N . PHE A 1 88 ? 9.388 6.709 -7.877 1.00 94.62 88 PHE A N 1
ATOM 625 C CA . PHE A 1 88 ? 9.155 6.217 -9.231 1.00 94.62 88 PHE A CA 1
ATOM 626 C C . PHE A 1 88 ? 9.525 7.264 -10.287 1.00 94.62 88 PHE A C 1
ATOM 628 O O . PHE A 1 88 ? 10.353 6.984 -11.152 1.00 94.62 88 PHE A O 1
ATOM 635 N N . VAL A 1 89 ? 9.004 8.493 -10.180 1.00 95.94 89 VAL A N 1
ATOM 636 C CA . VAL A 1 89 ? 9.345 9.596 -11.099 1.00 95.94 89 VAL A CA 1
ATOM 637 C C . VAL A 1 89 ? 10.854 9.817 -11.150 1.00 95.94 89 VAL A C 1
ATOM 639 O O . VAL A 1 89 ? 11.427 9.890 -12.237 1.00 95.94 89 VAL A O 1
ATOM 642 N N . ALA A 1 90 ? 11.513 9.866 -9.989 1.00 94.50 90 ALA A N 1
ATOM 643 C CA . ALA A 1 90 ? 12.957 10.043 -9.910 1.00 94.50 90 ALA A CA 1
ATOM 644 C C . ALA A 1 90 ? 13.698 8.925 -10.659 1.00 94.50 90 ALA A C 1
ATOM 646 O O . ALA A 1 90 ? 14.574 9.218 -11.466 1.00 94.50 90 ALA A O 1
ATOM 647 N N . THR A 1 91 ? 13.308 7.659 -10.479 1.00 92.69 91 THR A N 1
ATOM 648 C CA . THR A 1 91 ? 13.941 6.532 -11.189 1.00 92.69 91 THR A CA 1
ATOM 649 C C . THR A 1 91 ? 13.690 6.512 -12.697 1.00 92.69 91 THR A C 1
ATOM 651 O O . THR A 1 91 ? 14.493 5.938 -13.426 1.00 92.69 91 THR A O 1
ATOM 654 N N . LYS A 1 92 ? 12.608 7.131 -13.186 1.00 93.06 92 LYS A N 1
ATOM 655 C CA . LYS A 1 92 ? 12.275 7.150 -14.620 1.00 93.06 92 LYS A CA 1
ATOM 656 C C . LYS A 1 92 ? 12.850 8.357 -15.364 1.00 93.06 92 LYS A C 1
ATOM 658 O O . LYS A 1 92 ? 13.047 8.278 -16.572 1.00 93.06 92 LYS A O 1
ATOM 663 N N . VAL A 1 93 ? 13.146 9.453 -14.661 1.00 94.81 93 VAL A N 1
ATOM 664 C CA . VAL A 1 93 ? 13.614 10.715 -15.269 1.00 94.81 93 VAL A CA 1
ATOM 665 C C . VAL A 1 93 ? 15.074 11.031 -14.929 1.00 94.81 93 VAL A C 1
ATOM 667 O O . VAL A 1 93 ? 15.748 11.708 -15.702 1.00 94.81 93 VAL A O 1
ATOM 670 N N . TRP A 1 94 ? 15.598 10.537 -13.803 1.00 93.75 94 TRP A N 1
ATOM 671 C CA . TRP A 1 94 ? 16.911 10.930 -13.291 1.00 93.75 94 TRP A CA 1
ATOM 672 C C . TRP A 1 94 ? 17.869 9.726 -13.163 1.00 93.75 94 TRP A C 1
ATOM 674 O O . TRP A 1 94 ? 17.740 8.92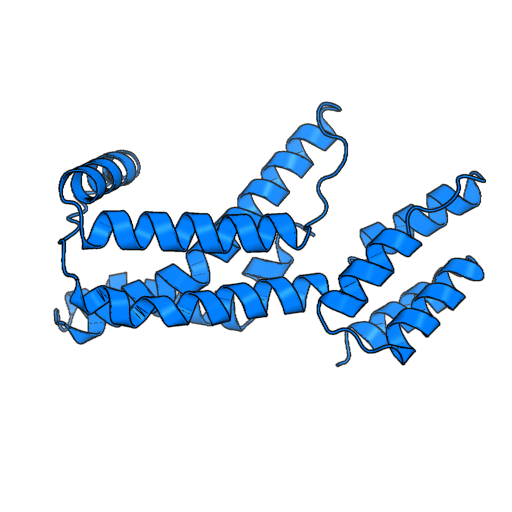7 -12.231 1.00 93.75 94 TRP A O 1
ATOM 684 N N . PRO A 1 95 ? 18.873 9.588 -14.059 1.00 92.56 95 PRO A N 1
ATOM 685 C CA . PRO A 1 95 ? 19.787 8.439 -14.070 1.00 92.56 95 PRO A CA 1
ATOM 686 C C . PRO A 1 95 ? 20.515 8.141 -12.746 1.00 92.56 95 PRO A C 1
ATOM 688 O O . PRO A 1 95 ? 20.612 6.966 -12.396 1.00 92.56 95 PRO A O 1
ATOM 691 N N . PRO A 1 96 ? 20.980 9.139 -11.963 1.00 93.38 96 PRO A N 1
ATOM 692 C CA . PRO A 1 96 ? 21.554 8.895 -10.637 1.00 93.38 96 PRO A CA 1
ATOM 693 C C . PRO A 1 96 ? 20.582 8.246 -9.644 1.00 93.38 96 PRO A C 1
ATOM 695 O O . PRO A 1 96 ? 20.989 7.412 -8.837 1.00 93.38 96 PRO A O 1
ATOM 698 N N . ALA A 1 97 ? 19.291 8.586 -9.693 1.00 90.62 97 ALA A N 1
ATOM 699 C CA . ALA A 1 97 ? 18.294 7.911 -8.863 1.00 90.62 97 ALA A CA 1
ATOM 700 C C . ALA A 1 97 ? 18.073 6.469 -9.328 1.00 90.62 97 ALA A C 1
ATOM 702 O O . ALA A 1 97 ? 18.044 5.561 -8.498 1.00 90.62 97 ALA A O 1
ATOM 703 N N . ALA A 1 98 ? 17.981 6.241 -10.641 1.00 90.44 98 ALA A N 1
ATOM 704 C CA . ALA A 1 98 ? 17.855 4.898 -11.204 1.00 90.44 98 ALA A CA 1
ATOM 705 C C . ALA A 1 98 ? 19.032 3.994 -10.800 1.00 90.44 98 ALA A C 1
ATOM 707 O O . ALA A 1 98 ? 18.816 2.864 -10.363 1.00 90.44 98 ALA A O 1
ATOM 708 N N . SER A 1 99 ? 20.270 4.494 -10.881 1.00 91.00 99 SER A N 1
ATOM 709 C CA . SER A 1 99 ? 21.460 3.732 -10.487 1.00 91.00 99 SER A CA 1
ATOM 710 C C . SER A 1 99 ? 21.528 3.486 -8.979 1.00 91.00 99 SER A C 1
ATOM 712 O O . SER A 1 99 ? 21.875 2.383 -8.566 1.00 91.00 99 SER A O 1
ATOM 714 N N . THR A 1 100 ? 21.140 4.465 -8.156 1.00 91.88 100 THR A N 1
ATOM 715 C CA . THR A 1 100 ? 21.104 4.324 -6.690 1.00 91.88 100 THR A CA 1
ATOM 716 C C . THR A 1 100 ? 20.101 3.256 -6.260 1.00 91.88 100 THR A C 1
ATOM 718 O O . THR A 1 100 ? 20.421 2.388 -5.449 1.00 91.88 100 THR A O 1
ATOM 721 N N . VAL A 1 101 ? 18.895 3.277 -6.834 1.00 88.38 101 VAL A N 1
ATOM 722 C CA . VAL A 1 101 ? 17.866 2.271 -6.539 1.00 88.38 101 VAL A CA 1
ATOM 723 C C . VAL A 1 101 ? 18.281 0.899 -7.069 1.00 88.38 101 VAL A C 1
ATOM 725 O O . VAL A 1 101 ? 18.127 -0.092 -6.361 1.00 88.38 101 VAL A O 1
ATOM 728 N N . ALA A 1 102 ? 18.869 0.823 -8.266 1.00 89.62 102 ALA A N 1
ATOM 729 C CA . ALA A 1 102 ? 19.409 -0.425 -8.799 1.00 89.62 102 ALA A CA 1
ATOM 730 C C . ALA A 1 102 ? 20.510 -1.008 -7.896 1.00 89.62 102 ALA A C 1
ATOM 732 O O . ALA A 1 102 ? 20.502 -2.203 -7.613 1.00 89.62 102 ALA A O 1
ATOM 733 N N . ALA A 1 103 ? 21.419 -0.175 -7.384 1.00 89.38 103 ALA A N 1
ATOM 734 C CA . ALA A 1 103 ? 22.455 -0.605 -6.450 1.00 89.38 103 ALA A CA 1
ATOM 735 C C . ALA A 1 103 ? 21.855 -1.124 -5.135 1.00 89.38 103 ALA A C 1
ATOM 737 O O . ALA A 1 103 ? 22.240 -2.194 -4.669 1.00 89.38 103 ALA A O 1
ATOM 738 N N . ALA A 1 104 ? 20.872 -0.413 -4.572 1.00 88.56 104 ALA A N 1
ATOM 739 C CA . ALA A 1 104 ? 20.183 -0.832 -3.355 1.00 88.56 104 ALA A CA 1
ATOM 740 C C . ALA A 1 104 ? 19.443 -2.167 -3.536 1.00 88.56 104 ALA A C 1
ATOM 742 O O . ALA A 1 104 ? 19.551 -3.049 -2.688 1.00 88.56 104 ALA A O 1
ATOM 743 N N . LEU A 1 105 ? 18.740 -2.352 -4.659 1.00 85.31 105 LEU A N 1
ATOM 744 C CA . LEU A 1 105 ? 18.096 -3.625 -4.993 1.00 85.31 105 LEU A CA 1
ATOM 745 C C . LEU A 1 105 ? 19.123 -4.740 -5.231 1.00 85.31 105 LEU A C 1
ATOM 747 O O . LEU A 1 105 ? 18.875 -5.879 -4.854 1.00 85.31 105 LEU A O 1
ATOM 751 N N . GLY A 1 106 ? 20.293 -4.419 -5.789 1.00 86.56 106 GLY A N 1
ATOM 752 C CA . GLY A 1 106 ? 21.394 -5.367 -5.962 1.00 86.56 106 GLY A CA 1
ATOM 753 C C . GLY A 1 106 ? 21.911 -5.958 -4.645 1.00 86.56 106 GLY A C 1
ATOM 754 O O . GLY A 1 106 ? 22.361 -7.102 -4.638 1.00 86.56 106 GLY A O 1
ATOM 755 N N . LEU A 1 107 ? 21.775 -5.244 -3.518 1.00 88.88 107 LEU A N 1
ATOM 756 C CA . LEU A 1 107 ? 22.093 -5.777 -2.182 1.00 88.88 107 LEU A CA 1
ATOM 757 C C . LEU A 1 107 ? 21.154 -6.918 -1.760 1.00 88.88 107 LEU A C 1
ATOM 759 O O . LEU A 1 107 ? 21.534 -7.751 -0.943 1.00 88.88 107 LEU A O 1
ATOM 763 N N . LEU A 1 108 ? 19.940 -6.962 -2.316 1.00 81.56 108 LEU A N 1
ATOM 764 C CA . LEU A 1 108 ? 18.959 -8.025 -2.083 1.00 81.56 108 LEU A CA 1
ATOM 765 C C . LEU A 1 108 ? 19.149 -9.218 -3.038 1.00 81.56 108 LEU A C 1
ATOM 767 O O . LEU A 1 108 ? 18.485 -10.240 -2.875 1.00 81.56 108 LEU A O 1
ATOM 771 N N . GLY A 1 109 ? 20.060 -9.102 -4.011 1.00 79.62 109 GLY A N 1
ATOM 772 C CA . GLY A 1 109 ? 20.401 -10.139 -4.981 1.00 79.62 109 GLY A CA 1
ATOM 773 C C . GLY A 1 109 ? 20.152 -9.731 -6.437 1.00 79.62 109 GLY A C 1
ATOM 774 O O . GLY A 1 109 ? 19.278 -8.930 -6.759 1.00 79.62 109 GLY A O 1
ATOM 775 N N . GLY A 1 110 ? 20.928 -10.326 -7.347 1.00 77.19 110 GLY A N 1
ATOM 776 C CA . GLY A 1 110 ? 20.817 -10.100 -8.790 1.00 77.19 110 GLY A CA 1
ATOM 777 C C . GLY A 1 110 ? 21.536 -8.844 -9.298 1.00 77.19 110 GLY A C 1
ATOM 778 O O . GLY A 1 110 ? 22.334 -8.219 -8.605 1.00 77.19 110 GLY A O 1
ATOM 779 N N . ARG A 1 111 ? 21.284 -8.501 -10.566 1.00 80.00 111 ARG A N 1
ATOM 780 C CA . ARG A 1 111 ? 21.829 -7.310 -11.242 1.00 80.00 111 ARG A CA 1
ATOM 781 C C . ARG A 1 111 ? 20.687 -6.498 -11.858 1.00 80.00 111 ARG A C 1
ATOM 783 O O . ARG A 1 111 ? 20.547 -6.482 -13.083 1.00 80.00 111 ARG A O 1
ATOM 790 N N . PRO A 1 112 ? 19.817 -5.893 -11.031 1.00 80.62 112 PRO A N 1
ATOM 791 C CA . PRO A 1 112 ? 18.678 -5.143 -11.536 1.00 80.62 112 PRO A CA 1
ATOM 792 C C . PRO A 1 112 ? 19.173 -3.953 -12.361 1.00 80.62 112 PRO A C 1
ATOM 794 O O . PRO A 1 112 ? 20.049 -3.201 -11.939 1.00 80.62 112 PRO A O 1
ATOM 797 N N . ARG A 1 113 ? 18.602 -3.782 -13.553 1.00 83.62 113 ARG A N 1
ATOM 798 C CA . ARG A 1 113 ? 18.861 -2.629 -14.415 1.00 83.62 113 ARG A CA 1
ATOM 799 C C . ARG A 1 113 ? 17.585 -1.814 -14.528 1.00 83.62 113 ARG A C 1
ATOM 801 O O . ARG A 1 113 ? 16.614 -2.272 -15.122 1.00 83.62 113 ARG A O 1
ATOM 808 N N . ILE A 1 114 ? 17.609 -0.605 -13.977 1.00 85.00 114 ILE A N 1
ATOM 809 C CA . ILE A 1 114 ? 16.513 0.356 -14.095 1.00 85.00 114 ILE A CA 1
ATOM 810 C C . ILE A 1 114 ? 16.821 1.265 -15.281 1.00 85.00 114 ILE A C 1
ATOM 812 O O . ILE A 1 114 ? 17.865 1.914 -15.322 1.00 85.00 114 ILE A O 1
ATOM 816 N N . VAL A 1 115 ? 15.933 1.260 -16.272 1.00 86.62 115 VAL A N 1
ATOM 817 C CA . VAL A 1 115 ? 16.033 2.117 -17.456 1.00 86.62 115 VAL A CA 1
ATOM 818 C C . VAL A 1 115 ? 15.225 3.386 -17.204 1.00 86.62 115 VAL A C 1
ATOM 820 O O . VAL A 1 115 ? 14.071 3.309 -16.786 1.00 86.62 115 VAL A O 1
ATOM 823 N N . CYS A 1 116 ? 15.832 4.544 -17.465 1.00 89.88 116 CYS A N 1
ATOM 824 C CA . CYS A 1 116 ? 15.120 5.816 -17.463 1.00 89.88 116 CYS A CA 1
ATOM 825 C C . CYS A 1 116 ? 14.286 5.928 -18.741 1.00 89.88 116 CYS A C 1
ATOM 827 O O . CYS A 1 116 ? 14.825 6.234 -19.805 1.00 89.88 116 CYS A O 1
ATOM 829 N N . ASP A 1 117 ? 12.989 5.664 -18.632 1.00 89.38 117 ASP A N 1
ATOM 830 C CA . ASP A 1 117 ? 12.015 5.851 -19.703 1.00 89.38 117 ASP A CA 1
ATOM 831 C C . ASP A 1 117 ? 10.860 6.735 -19.192 1.00 89.38 117 ASP A C 1
ATOM 833 O O . ASP A 1 117 ? 10.005 6.271 -18.431 1.00 89.38 117 ASP A O 1
ATOM 837 N N . PRO A 1 118 ? 10.794 8.018 -19.597 1.00 91.56 118 PRO A N 1
ATOM 838 C CA . PRO A 1 118 ? 9.704 8.913 -19.212 1.00 91.56 118 PRO A CA 1
ATOM 839 C C . PRO A 1 118 ? 8.316 8.437 -19.659 1.00 91.56 118 PRO A C 1
ATOM 841 O O . PRO A 1 118 ? 7.316 8.860 -19.081 1.00 91.56 118 PRO A O 1
ATOM 844 N N . THR A 1 119 ? 8.210 7.544 -20.650 1.00 91.25 119 THR A N 1
ATOM 845 C CA . THR A 1 119 ? 6.912 6.986 -21.055 1.00 91.25 119 THR A CA 1
ATOM 846 C C . THR A 1 119 ? 6.312 6.080 -19.979 1.00 91.25 119 THR A C 1
ATOM 848 O O . THR A 1 119 ? 5.116 5.783 -20.013 1.00 91.25 119 THR A O 1
ATOM 851 N N . ASP A 1 120 ? 7.097 5.633 -18.998 1.00 90.19 120 ASP A N 1
ATOM 852 C CA . ASP A 1 120 ? 6.607 4.866 -17.849 1.00 90.19 120 ASP A CA 1
ATOM 853 C C . ASP A 1 120 ? 5.836 5.734 -16.852 1.00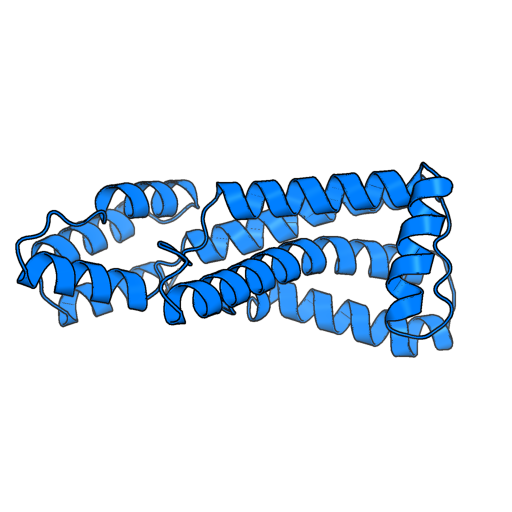 90.19 120 ASP A C 1
ATOM 855 O O . ASP A 1 120 ? 5.062 5.217 -16.050 1.00 90.19 120 ASP A O 1
ATOM 859 N N . LEU A 1 121 ? 5.930 7.065 -16.956 1.00 92.88 121 LEU A N 1
ATOM 860 C CA . LEU A 1 121 ? 5.083 7.980 -16.186 1.00 92.88 121 LEU A CA 1
ATOM 861 C C . LEU A 1 121 ? 3.591 7.811 -16.511 1.00 92.88 121 LEU A C 1
ATOM 863 O O . LEU A 1 121 ? 2.749 8.174 -15.692 1.00 92.88 121 LEU A O 1
ATOM 867 N N . LEU A 1 122 ? 3.250 7.182 -17.642 1.00 92.94 122 LEU A N 1
ATOM 868 C CA . LEU A 1 122 ? 1.880 6.759 -17.947 1.00 92.94 122 LEU A CA 1
ATOM 869 C C . LEU A 1 122 ? 1.325 5.745 -16.930 1.00 92.94 122 LEU A C 1
ATOM 871 O O . LEU A 1 122 ? 0.109 5.610 -16.825 1.00 92.94 122 LEU A O 1
ATOM 875 N N . ALA A 1 123 ? 2.182 5.065 -16.159 1.00 92.94 123 ALA A N 1
ATOM 876 C CA . ALA A 1 123 ? 1.773 4.172 -15.078 1.00 92.94 123 ALA A CA 1
ATOM 877 C C . ALA A 1 123 ? 1.410 4.919 -13.780 1.00 92.94 123 ALA A C 1
ATOM 879 O O . ALA A 1 123 ? 0.731 4.345 -12.931 1.00 92.94 123 ALA A O 1
ATOM 880 N N . LEU A 1 124 ? 1.790 6.199 -13.617 1.00 93.62 124 LEU A N 1
ATOM 881 C CA . LEU A 1 124 ? 1.535 6.978 -12.393 1.00 93.62 124 LEU A CA 1
ATOM 882 C C . LEU A 1 124 ? 0.082 6.959 -11.905 1.00 93.62 124 LEU A C 1
ATOM 884 O O . LEU A 1 124 ? -0.104 6.845 -10.694 1.00 93.62 124 LEU A O 1
ATOM 888 N N . PRO A 1 125 ? -0.956 7.021 -12.763 1.00 96.06 125 PRO A N 1
ATOM 889 C CA . PRO A 1 125 ? -2.339 6.926 -12.303 1.00 96.06 125 PRO A CA 1
ATOM 890 C C . PRO A 1 125 ? -2.637 5.666 -11.473 1.00 96.06 125 PRO A C 1
ATOM 892 O O . PRO A 1 125 ? -3.55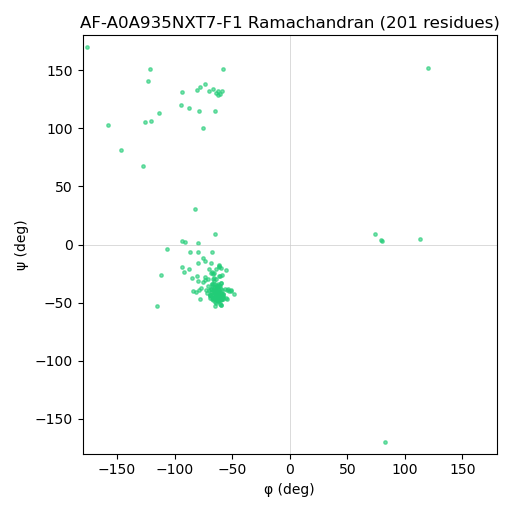5 5.691 -10.653 1.00 96.06 125 PRO A O 1
ATOM 895 N N . ALA A 1 126 ? -1.846 4.593 -11.601 1.00 93.50 126 ALA A N 1
ATOM 896 C CA . ALA A 1 126 ? -1.978 3.378 -10.798 1.00 93.50 126 ALA A CA 1
ATOM 897 C C . ALA A 1 126 ? -1.837 3.628 -9.284 1.00 93.50 126 ALA A C 1
ATOM 899 O O . ALA A 1 126 ? -2.466 2.928 -8.489 1.00 93.50 126 ALA A O 1
ATOM 900 N N . VAL A 1 127 ? -1.119 4.674 -8.852 1.00 93.50 127 VAL A N 1
ATOM 901 C CA . VAL A 1 127 ? -1.020 5.024 -7.421 1.00 93.50 127 VAL A CA 1
ATOM 902 C C . VAL A 1 127 ? -2.368 5.430 -6.815 1.00 93.50 127 VAL A C 1
ATOM 904 O O . VAL A 1 127 ? -2.565 5.326 -5.603 1.00 93.50 127 VAL A O 1
ATOM 907 N N . LEU A 1 128 ? -3.337 5.848 -7.642 1.00 93.69 128 LEU A N 1
ATOM 908 C CA . LEU A 1 128 ? -4.705 6.110 -7.193 1.00 93.69 128 LEU A CA 1
ATOM 909 C C . LEU A 1 128 ? -5.397 4.827 -6.730 1.00 93.69 128 LEU A C 1
ATOM 911 O O . LEU A 1 128 ? -6.210 4.877 -5.807 1.00 93.69 128 LEU A O 1
ATOM 915 N N . VAL A 1 129 ? -5.061 3.680 -7.328 1.00 92.62 129 VAL A N 1
ATOM 916 C CA . VAL A 1 129 ? -5.559 2.372 -6.889 1.00 92.62 129 VAL A CA 1
ATOM 917 C C . VAL A 1 129 ? -4.987 2.047 -5.513 1.00 92.62 129 VAL A C 1
ATOM 919 O O . VAL A 1 129 ? -5.755 1.718 -4.614 1.00 92.62 129 VAL A O 1
ATOM 922 N N . ALA A 1 130 ? -3.682 2.242 -5.299 1.00 91.44 130 ALA A N 1
ATOM 923 C CA . ALA A 1 130 ? -3.067 2.071 -3.979 1.00 91.44 130 ALA A CA 1
ATOM 924 C C . ALA A 1 130 ? -3.712 2.981 -2.920 1.00 91.44 130 ALA A C 1
ATOM 926 O O . ALA A 1 130 ? -4.037 2.543 -1.816 1.00 91.44 130 ALA A O 1
ATOM 927 N N . TRP A 1 131 ? -3.981 4.241 -3.277 1.00 93.00 131 TRP A N 1
ATOM 928 C CA . TRP A 1 131 ? -4.724 5.162 -2.421 1.00 93.00 131 TRP A CA 1
ATOM 929 C C . TRP A 1 131 ? -6.132 4.647 -2.099 1.00 93.00 131 TRP A C 1
ATOM 931 O O . TRP A 1 131 ? -6.549 4.694 -0.943 1.00 93.00 131 TRP A O 1
ATOM 941 N N . ARG A 1 132 ? -6.872 4.134 -3.091 1.00 90.88 132 ARG A N 1
ATOM 942 C CA . ARG A 1 132 ? -8.214 3.568 -2.878 1.00 90.88 132 ARG A CA 1
ATOM 943 C C . ARG A 1 132 ? -8.173 2.350 -1.958 1.00 90.88 132 ARG A C 1
ATOM 945 O O . ARG A 1 132 ? -9.028 2.271 -1.083 1.00 90.88 132 ARG A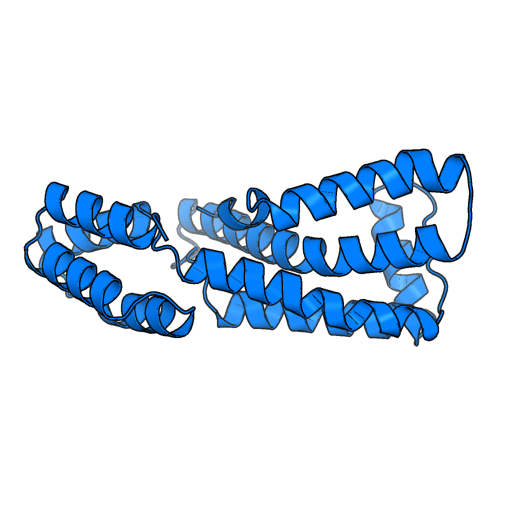 O 1
ATOM 952 N N . ILE A 1 133 ? -7.183 1.469 -2.113 1.00 89.12 133 ILE A N 1
ATOM 953 C CA . ILE A 1 133 ? -6.963 0.308 -1.236 1.00 89.12 133 ILE A CA 1
ATOM 954 C C . ILE A 1 133 ? -6.740 0.779 0.205 1.00 89.12 133 ILE A C 1
ATOM 956 O O . ILE A 1 133 ? -7.468 0.375 1.107 1.00 89.12 133 ILE A O 1
ATOM 960 N N . GLY A 1 134 ? -5.813 1.716 0.423 1.00 87.00 134 GLY A N 1
ATOM 961 C CA . GLY A 1 134 ? -5.557 2.250 1.762 1.00 87.00 134 GLY A CA 1
ATOM 962 C C . GLY A 1 134 ? -6.770 2.970 2.367 1.00 87.00 134 GLY A C 1
ATOM 963 O O . GLY A 1 134 ? -7.012 2.886 3.568 1.00 87.00 134 GLY A O 1
ATOM 964 N N . GLN A 1 135 ? -7.580 3.650 1.550 1.00 87.19 135 GLN A N 1
ATOM 965 C CA . GLN A 1 135 ? -8.831 4.266 2.002 1.00 87.19 135 GLN A CA 1
ATOM 966 C C . GLN A 1 135 ? -9.901 3.220 2.346 1.00 87.19 135 GLN A C 1
ATOM 968 O O . GLN A 1 135 ? -10.596 3.401 3.340 1.00 87.19 135 GLN A O 1
ATOM 973 N N . ALA A 1 136 ? -10.021 2.131 1.582 1.00 85.25 136 ALA A N 1
ATOM 974 C CA . ALA A 1 136 ? -10.933 1.032 1.897 1.00 85.25 136 ALA A CA 1
ATOM 975 C C . ALA A 1 136 ? -10.573 0.391 3.246 1.00 85.25 136 ALA A C 1
ATOM 977 O O . ALA A 1 136 ? -11.433 0.233 4.108 1.00 85.25 136 ALA A O 1
ATOM 978 N N . GLU A 1 137 ? -9.286 0.153 3.488 1.00 83.75 137 GLU A N 1
ATOM 979 C CA . GLU A 1 137 ? -8.792 -0.388 4.757 1.00 83.75 137 GLU A CA 1
ATOM 980 C C . GLU A 1 137 ? -8.961 0.582 5.933 1.00 83.75 137 GLU A C 1
ATOM 982 O O . GLU A 1 137 ? -9.271 0.169 7.048 1.00 83.75 137 GLU A O 1
ATOM 987 N N . LEU A 1 138 ? -8.815 1.891 5.707 1.00 82.00 138 LEU A N 1
ATOM 988 C CA . LEU A 1 138 ? -9.110 2.911 6.722 1.00 82.00 138 LEU A CA 1
ATOM 989 C C . LEU A 1 138 ? -10.606 3.060 7.006 1.00 82.00 138 LEU A C 1
ATOM 991 O O . LEU A 1 138 ? -10.976 3.463 8.111 1.00 82.00 138 LEU A O 1
ATOM 995 N N . ALA A 1 139 ? -11.452 2.785 6.013 1.00 82.44 139 ALA A N 1
ATOM 996 C CA . ALA A 1 139 ? -12.896 2.759 6.184 1.00 82.44 139 ALA A CA 1
ATOM 997 C C . ALA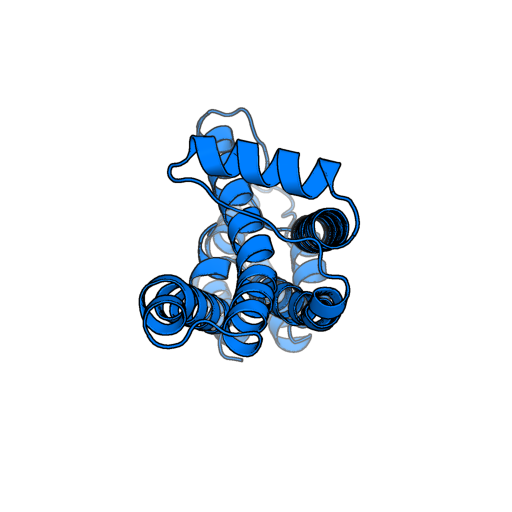 A 1 139 ? -13.334 1.552 7.021 1.00 82.44 139 ALA A C 1
ATOM 999 O O . ALA A 1 139 ? -14.397 1.613 7.628 1.00 82.44 139 ALA A O 1
ATOM 1000 N N . LEU A 1 140 ? -12.511 0.504 7.123 1.00 78.31 140 LEU A N 1
ATOM 1001 C CA . LEU A 1 140 ? -12.697 -0.573 8.086 1.00 78.31 140 LEU A CA 1
ATOM 1002 C C . LEU A 1 140 ? -12.174 -0.140 9.464 1.00 78.31 140 LEU A C 1
ATOM 1004 O O . LEU A 1 140 ? -11.067 0.378 9.617 1.00 78.31 140 LEU A O 1
ATOM 1008 N N . VAL A 1 141 ? -12.958 -0.376 10.518 1.00 72.56 141 VAL A N 1
ATOM 1009 C CA . VAL A 1 141 ? -12.471 -0.203 11.895 1.00 72.56 141 VAL A CA 1
ATOM 1010 C C . VAL A 1 141 ? -11.823 -1.510 12.354 1.00 72.56 141 VAL A C 1
ATOM 1012 O O . VAL A 1 141 ? -12.519 -2.523 12.461 1.00 72.56 141 VAL A O 1
ATOM 1015 N N . PRO A 1 142 ? -10.513 -1.536 12.678 1.00 69.69 142 PRO A N 1
ATOM 1016 C CA . PRO A 1 142 ? -9.888 -2.749 13.185 1.00 69.69 142 PRO A CA 1
ATOM 1017 C C . PRO A 1 142 ? -10.560 -3.192 14.489 1.00 69.69 142 PRO A C 1
ATOM 1019 O O . PRO A 1 142 ? -10.645 -2.407 15.434 1.00 69.69 142 PRO A O 1
ATOM 1022 N N . ARG A 1 143 ? -10.959 -4.467 14.588 1.00 68.50 143 ARG A N 1
ATOM 1023 C CA . ARG A 1 143 ? -11.596 -5.030 15.800 1.00 68.50 143 ARG A CA 1
ATOM 1024 C C . ARG A 1 143 ? -10.795 -4.745 17.077 1.00 68.50 143 ARG A C 1
ATOM 1026 O O . ARG A 1 143 ? -11.364 -4.392 18.104 1.00 68.50 143 ARG A O 1
ATOM 1033 N N . GLY A 1 144 ? -9.463 -4.814 16.994 1.00 68.75 144 GLY A N 1
ATOM 1034 C CA . GLY A 1 144 ? -8.569 -4.509 18.116 1.00 68.75 144 GLY A CA 1
ATOM 1035 C C . GLY A 1 144 ? -8.705 -3.079 18.652 1.00 68.75 144 GLY A C 1
ATOM 1036 O O . GLY A 1 144 ? -8.606 -2.876 19.857 1.00 68.75 144 GLY A O 1
ATOM 1037 N N . TYR A 1 145 ? -9.006 -2.104 17.788 1.00 73.81 145 TYR A N 1
ATOM 1038 C CA . TYR A 1 145 ? -9.260 -0.727 18.212 1.00 73.81 145 TYR A CA 1
ATOM 1039 C C . TYR A 1 145 ? -10.571 -0.616 18.991 1.00 73.81 145 TYR A C 1
ATOM 1041 O O . TYR A 1 145 ? -10.603 -0.016 20.061 1.00 73.81 145 TYR A O 1
ATOM 1049 N N . ALA A 1 146 ? -11.640 -1.233 18.487 1.00 76.44 146 ALA A N 1
ATOM 1050 C CA . ALA A 1 146 ? -12.938 -1.208 19.150 1.00 76.44 146 ALA A CA 1
ATOM 1051 C C . ALA A 1 146 ? -12.879 -1.881 20.534 1.00 76.44 146 ALA A C 1
ATOM 1053 O O . ALA A 1 146 ? -13.385 -1.335 21.512 1.00 76.44 146 ALA A O 1
ATOM 1054 N N . HIS A 1 147 ? -12.167 -3.006 20.653 1.00 74.31 147 HIS A N 1
ATOM 1055 C CA . HIS A 1 147 ? -11.922 -3.643 21.948 1.00 74.31 147 HIS A CA 1
ATOM 1056 C C . HIS A 1 147 ? -11.042 -2.801 22.877 1.00 74.31 147 HIS A C 1
ATOM 1058 O O . HIS A 1 147 ? -11.310 -2.752 24.075 1.00 74.31 147 HIS A O 1
ATOM 1064 N N . ALA A 1 148 ? -10.011 -2.128 22.360 1.00 77.12 148 ALA A N 1
ATOM 1065 C CA . ALA A 1 148 ? -9.201 -1.214 23.163 1.00 77.12 148 ALA A CA 1
ATOM 1066 C C . ALA A 1 148 ? -10.034 -0.029 23.680 1.00 77.12 148 ALA A C 1
ATOM 1068 O O . ALA A 1 148 ? -9.919 0.326 24.849 1.00 77.12 148 ALA A O 1
ATOM 1069 N N . ALA A 1 149 ? -10.926 0.523 22.852 1.00 78.75 149 ALA A N 1
ATOM 1070 C CA . ALA A 1 149 ? -11.848 1.584 23.250 1.00 78.75 149 ALA A CA 1
ATOM 1071 C C . ALA A 1 149 ? -12.826 1.123 24.346 1.00 78.75 149 ALA A C 1
ATOM 1073 O O . ALA A 1 149 ? -13.047 1.856 25.308 1.00 78.75 149 ALA A O 1
ATOM 1074 N N . LEU A 1 150 ? -13.350 -0.107 24.254 1.00 80.50 150 LEU A N 1
ATOM 1075 C CA . LEU A 1 150 ? -14.168 -0.710 25.314 1.00 80.50 150 LEU A CA 1
ATOM 1076 C C . LEU A 1 150 ? -13.381 -0.881 26.626 1.00 80.50 150 LEU A C 1
ATOM 1078 O O . LEU A 1 150 ? -13.897 -0.559 27.694 1.00 80.50 150 LEU A O 1
ATOM 1082 N N . ARG A 1 151 ? -12.116 -1.327 26.560 1.00 81.06 151 ARG A N 1
ATOM 1083 C CA . ARG A 1 151 ? -11.249 -1.472 27.746 1.00 81.06 151 ARG A CA 1
ATOM 1084 C C . ARG A 1 151 ? -10.901 -0.131 28.393 1.00 81.06 151 ARG A C 1
ATOM 1086 O O . ARG A 1 151 ? -10.950 -0.022 29.615 1.00 81.06 151 ARG A O 1
ATOM 1093 N N . ALA A 1 152 ? -10.566 0.882 27.595 1.00 79.50 152 ALA A N 1
ATOM 1094 C CA . ALA A 1 152 ? -10.299 2.233 28.092 1.00 79.50 152 ALA A CA 1
ATOM 1095 C C . ALA A 1 152 ? -11.532 2.788 28.821 1.00 79.50 152 ALA A C 1
ATOM 1097 O O . ALA A 1 152 ? -11.437 3.277 29.943 1.00 79.50 152 ALA A O 1
ATOM 1098 N N . ARG A 1 153 ? -12.720 2.575 28.244 1.00 78.69 153 ARG A N 1
ATOM 1099 C CA . ARG A 1 153 ? -13.986 2.954 28.870 1.00 78.69 153 ARG A CA 1
ATOM 1100 C C . ARG A 1 153 ? -14.239 2.228 30.192 1.00 78.69 153 ARG A C 1
ATOM 1102 O O . ARG A 1 153 ? -14.641 2.875 31.151 1.00 78.69 153 ARG A O 1
ATOM 1109 N N . SER A 1 154 ? -13.981 0.918 30.281 1.00 80.75 154 SER A N 1
ATOM 1110 C CA . SER A 1 154 ? -14.115 0.192 31.559 1.00 80.75 154 SER A CA 1
ATOM 1111 C C . SER A 1 154 ? -13.172 0.709 32.652 1.00 80.75 154 SER A C 1
ATOM 1113 O O . SER A 1 154 ? -13.418 0.470 33.827 1.00 80.75 154 SER A O 1
ATOM 1115 N N . ARG A 1 155 ? -12.116 1.441 32.274 1.00 82.50 155 ARG A N 1
ATOM 1116 C CA . ARG A 1 155 ? -11.184 2.118 33.188 1.00 82.50 155 ARG A CA 1
ATOM 1117 C C . ARG A 1 155 ? -11.552 3.581 33.464 1.00 82.50 155 ARG A C 1
ATOM 1119 O O . ARG A 1 155 ? -10.809 4.262 34.158 1.00 82.50 155 ARG A O 1
ATOM 1126 N N . GLY A 1 156 ? -12.666 4.079 32.921 1.00 75.94 156 GLY A N 1
ATOM 1127 C CA . GLY A 1 156 ? -13.080 5.480 33.052 1.00 75.94 156 GLY A CA 1
ATOM 1128 C C . GLY A 1 156 ? -12.273 6.464 32.196 1.00 75.94 156 GLY A C 1
ATOM 1129 O O . GLY A 1 156 ? -12.433 7.673 32.342 1.00 75.94 156 GLY A O 1
ATOM 1130 N N . GLU A 1 157 ? -11.419 5.982 31.289 1.00 74.06 157 GLU A N 1
ATOM 1131 C CA . GLU A 1 157 ? -10.658 6.837 30.380 1.00 74.06 157 GLU A CA 1
ATOM 1132 C C . GLU A 1 157 ? -11.559 7.322 29.236 1.00 74.06 157 GLU A C 1
ATOM 1134 O O . GLU A 1 157 ? -12.307 6.541 28.640 1.00 74.06 157 GLU A O 1
ATOM 1139 N N . ALA A 1 158 ? -11.474 8.612 28.893 1.00 58.22 158 ALA A N 1
ATOM 1140 C CA . ALA A 1 158 ? -12.209 9.168 27.762 1.00 58.22 158 ALA A CA 1
ATOM 1141 C C . ALA A 1 158 ? -11.697 8.534 26.452 1.00 58.22 158 ALA A C 1
ATOM 1143 O O . ALA A 1 158 ? -10.540 8.747 26.074 1.00 58.22 158 ALA A O 1
ATOM 1144 N N . PRO A 1 159 ? -12.517 7.755 25.726 1.00 59.81 159 PRO A N 1
ATOM 1145 C CA . PRO A 1 159 ? -12.021 7.032 24.570 1.00 59.81 159 PRO A CA 1
ATOM 1146 C C . PRO A 1 159 ? -11.699 8.004 23.428 1.00 59.81 159 PRO A C 1
ATOM 1148 O O . PRO A 1 159 ? -12.538 8.801 23.005 1.00 59.81 159 PRO A O 1
ATOM 1151 N N . SER A 1 160 ? -10.518 7.852 22.819 1.00 65.69 160 SER A N 1
ATOM 1152 C CA . SER A 1 160 ? -10.116 8.533 21.570 1.00 65.69 160 SER A CA 1
ATOM 1153 C C . SER A 1 160 ? -10.956 8.125 20.340 1.00 65.69 160 SER A C 1
ATOM 1155 O O . SER A 1 160 ? -10.653 8.523 19.211 1.00 65.69 160 SER A O 1
ATOM 1157 N N . ALA A 1 161 ? -12.038 7.366 20.562 1.00 68.50 161 ALA A N 1
ATOM 1158 C CA . ALA A 1 161 ? -12.983 6.824 19.588 1.00 68.50 161 ALA A CA 1
ATOM 1159 C C . ALA A 1 161 ? -13.480 7.868 18.585 1.00 68.50 161 ALA A C 1
ATOM 1161 O O . ALA A 1 161 ? -13.520 7.597 17.386 1.00 68.50 161 ALA A O 1
ATOM 1162 N N . ARG A 1 162 ? -13.798 9.086 19.044 1.00 72.88 162 ARG A N 1
ATOM 1163 C CA . ARG A 1 162 ? -14.316 10.154 18.170 1.00 72.88 162 ARG A CA 1
ATOM 1164 C C . ARG A 1 162 ? -13.351 10.522 17.046 1.00 72.88 162 ARG A C 1
ATOM 1166 O O . ARG A 1 162 ? -13.773 10.617 15.898 1.00 72.88 162 ARG A O 1
ATOM 1173 N N . ALA A 1 163 ? -12.063 10.693 17.350 1.00 75.25 163 ALA A N 1
ATOM 1174 C CA . ALA A 1 163 ? -11.071 11.064 16.342 1.00 75.25 163 ALA A CA 1
ATOM 1175 C C . ALA A 1 163 ? -10.948 9.983 15.258 1.00 75.25 163 ALA A C 1
ATOM 1177 O O . ALA A 1 163 ? -10.851 10.298 14.071 1.00 75.25 163 ALA A O 1
ATOM 1178 N N . ARG A 1 164 ? -11.029 8.705 15.651 1.00 77.94 164 ARG A N 1
ATOM 1179 C CA . ARG A 1 164 ? -10.959 7.588 14.710 1.00 77.94 164 ARG A CA 1
ATOM 1180 C C . ARG A 1 164 ? -12.212 7.461 13.850 1.00 77.94 164 ARG A C 1
ATOM 1182 O O . ARG A 1 164 ? -12.092 7.254 12.649 1.00 77.94 164 ARG A O 1
ATOM 1189 N N . LEU A 1 165 ? -13.398 7.638 14.426 1.00 83.12 165 LEU A N 1
ATOM 1190 C CA . LEU A 1 165 ? -14.661 7.609 13.679 1.00 83.12 165 LEU A CA 1
ATOM 1191 C C . LEU A 1 165 ? -14.724 8.722 12.617 1.00 83.12 165 LEU A C 1
ATOM 1193 O O . LEU A 1 165 ? -15.221 8.497 11.514 1.00 83.12 165 LEU A O 1
ATOM 1197 N N . VAL A 1 166 ? -14.139 9.895 12.897 1.00 83.88 166 VAL A N 1
ATOM 1198 C CA . VAL A 1 166 ? -13.977 10.967 11.899 1.00 83.88 166 VAL A CA 1
ATOM 1199 C C . VAL A 1 166 ? -13.073 10.529 10.742 1.00 83.88 166 VAL A C 1
ATOM 1201 O O . VAL A 1 166 ? -13.390 10.805 9.584 1.00 83.88 166 VAL A O 1
ATOM 1204 N N . GLU A 1 167 ? -11.960 9.842 11.017 1.00 83.00 167 GLU A N 1
ATOM 1205 C CA . GLU A 1 167 ? -11.089 9.303 9.962 1.00 83.00 167 GLU A CA 1
ATOM 1206 C C . GLU A 1 167 ? -11.803 8.247 9.113 1.00 83.00 167 GLU A C 1
ATOM 1208 O O . GLU A 1 167 ? -11.717 8.302 7.889 1.00 83.00 167 GLU A O 1
ATOM 1213 N N . VAL A 1 168 ? -12.555 7.349 9.747 1.00 84.31 168 VAL A N 1
ATOM 1214 C CA . VAL A 1 168 ? -13.329 6.283 9.092 1.00 84.31 168 VAL A CA 1
ATOM 1215 C C . VAL A 1 168 ? -14.400 6.874 8.169 1.00 84.31 168 VAL A C 1
ATOM 1217 O O . VAL A 1 168 ? -14.515 6.488 7.005 1.00 84.31 168 VAL A O 1
ATOM 1220 N N . ARG A 1 169 ? -15.120 7.905 8.632 1.00 86.06 169 ARG A N 1
ATOM 1221 C CA . ARG A 1 169 ? -16.078 8.652 7.803 1.00 86.06 169 ARG A CA 1
ATOM 1222 C C . ARG A 1 169 ? -15.394 9.341 6.619 1.00 86.06 169 ARG A C 1
ATOM 1224 O O . ARG A 1 169 ? -15.880 9.252 5.496 1.00 86.06 169 ARG A O 1
ATOM 1231 N N . ARG A 1 170 ? -14.235 9.977 6.831 1.00 85.06 170 ARG A N 1
ATOM 1232 C CA . ARG A 1 170 ? -13.430 10.594 5.752 1.00 85.06 170 ARG A CA 1
ATOM 1233 C C . ARG A 1 170 ? -12.844 9.576 4.772 1.00 85.06 170 ARG A C 1
ATOM 1235 O O . ARG A 1 170 ? -12.548 9.933 3.634 1.00 85.06 170 ARG A O 1
ATOM 1242 N N . ALA A 1 171 ? -12.642 8.338 5.208 1.00 83.88 171 ALA A N 1
ATOM 1243 C CA . ALA A 1 171 ? -12.210 7.235 4.359 1.00 83.88 171 ALA A CA 1
ATOM 1244 C C . ALA A 1 171 ? -13.342 6.708 3.458 1.00 83.88 171 ALA A C 1
ATOM 1246 O O . ALA A 1 171 ? -13.073 6.005 2.489 1.00 83.88 171 ALA A O 1
ATOM 1247 N N . GLY A 1 172 ? -14.586 7.132 3.714 1.00 83.69 172 GLY A N 1
ATOM 1248 C CA . GLY A 1 172 ? -15.751 6.861 2.878 1.00 83.69 172 GLY A CA 1
ATOM 1249 C C . GLY A 1 172 ? -16.794 5.963 3.536 1.00 83.69 172 GLY A C 1
ATOM 1250 O O . GLY A 1 172 ? -17.757 5.604 2.858 1.00 83.69 172 GLY A O 1
ATOM 1251 N N . ALA A 1 173 ? -16.632 5.583 4.813 1.00 84.81 173 ALA A N 1
ATOM 1252 C CA . ALA A 1 173 ? -17.618 4.807 5.574 1.00 84.81 173 ALA A CA 1
ATOM 1253 C C . ALA A 1 173 ? -18.985 5.512 5.655 1.00 84.81 173 ALA A C 1
ATOM 1255 O O . ALA A 1 173 ? -19.066 6.741 5.596 1.00 84.81 173 ALA A O 1
ATOM 1256 N N . SER A 1 174 ? -20.074 4.743 5.770 1.00 87.44 174 SER A N 1
ATOM 1257 C CA . SER A 1 174 ? -21.426 5.309 5.726 1.00 87.44 174 SER A CA 1
ATOM 1258 C C . SER A 1 174 ? -21.695 6.042 7.033 1.00 87.44 174 SER A C 1
ATOM 1260 O O . SER A 1 174 ? -21.336 5.547 8.100 1.00 87.44 174 SER A O 1
ATOM 1262 N N . ALA A 1 175 ? -22.327 7.218 6.961 1.00 86.75 175 ALA A N 1
ATOM 1263 C CA . ALA A 1 175 ? -22.643 7.992 8.162 1.00 86.75 175 ALA A CA 1
ATOM 1264 C C . ALA A 1 175 ? -23.455 7.143 9.152 1.00 86.75 175 ALA A C 1
ATOM 1266 O O . ALA A 1 175 ? -23.059 7.013 10.302 1.00 86.75 175 ALA A O 1
ATOM 1267 N N . ALA A 1 176 ? -24.475 6.436 8.654 1.00 87.44 176 ALA A N 1
ATOM 1268 C CA . ALA A 1 176 ? -25.298 5.537 9.456 1.00 87.44 176 ALA A CA 1
ATOM 1269 C C . ALA A 1 176 ? -24.495 4.421 10.156 1.00 87.44 176 ALA A C 1
ATOM 1271 O O . ALA A 1 176 ? -24.703 4.191 11.343 1.00 87.44 176 ALA A O 1
ATOM 1272 N N . ALA A 1 177 ? -23.553 3.750 9.475 1.00 86.38 177 ALA A N 1
ATOM 1273 C CA . ALA A 1 177 ? -22.757 2.697 10.120 1.00 86.38 177 ALA A CA 1
ATOM 1274 C C . ALA A 1 177 ? -21.756 3.268 11.136 1.00 86.38 177 ALA A C 1
ATOM 1276 O O . ALA A 1 177 ? -21.513 2.657 12.175 1.00 86.38 177 ALA A O 1
ATOM 1277 N N . VAL A 1 178 ? -21.184 4.444 10.858 1.00 87.00 178 VAL A N 1
ATOM 1278 C CA . VAL A 1 178 ? -20.291 5.139 11.796 1.00 87.00 178 VAL A CA 1
ATOM 1279 C C . VAL A 1 178 ? -21.054 5.570 13.049 1.00 87.00 178 VAL A C 1
ATOM 1281 O O . VAL A 1 178 ? -20.549 5.378 14.155 1.00 87.00 178 VAL A O 1
ATOM 1284 N N . ASP A 1 179 ? -22.270 6.089 12.891 1.00 88.75 179 ASP A N 1
ATOM 1285 C CA . ASP A 1 179 ? -23.123 6.514 14.001 1.00 88.75 179 ASP A CA 1
ATOM 1286 C C . ASP A 1 179 ? -23.597 5.306 14.828 1.00 88.75 179 ASP A C 1
ATOM 1288 O O . ASP A 1 179 ? -23.530 5.339 16.057 1.00 88.75 179 ASP A O 1
ATOM 1292 N N . GLN A 1 180 ? -23.963 4.191 14.183 1.00 88.50 180 GLN A N 1
ATOM 1293 C CA . GLN A 1 180 ? -24.260 2.926 14.872 1.00 88.50 180 GLN A CA 1
ATOM 1294 C C . GLN A 1 180 ? -23.066 2.413 15.683 1.00 88.50 180 GLN A C 1
ATOM 1296 O O . GLN A 1 180 ? -23.225 2.015 16.837 1.00 88.50 180 GLN A O 1
ATOM 1301 N N . LEU A 1 181 ? -21.856 2.451 15.118 1.00 87.50 181 LEU A N 1
ATOM 1302 C CA . LEU A 1 181 ? -20.650 2.060 15.843 1.00 87.50 181 LEU A CA 1
ATOM 1303 C C . LEU A 1 181 ? -20.355 3.014 17.009 1.00 87.50 181 LEU A C 1
ATOM 1305 O O . LEU A 1 181 ? -19.928 2.564 18.072 1.00 87.50 181 LEU A O 1
ATOM 1309 N N . ALA A 1 182 ? -20.601 4.316 16.841 1.00 87.75 182 ALA A N 1
ATOM 1310 C CA . ALA A 1 182 ? -20.458 5.297 17.911 1.00 87.75 182 ALA A CA 1
ATOM 1311 C C . ALA A 1 182 ? -21.413 5.004 19.076 1.00 87.75 182 ALA A C 1
ATOM 1313 O O . ALA A 1 182 ? -20.980 5.026 20.227 1.00 87.75 182 ALA A O 1
ATOM 1314 N N . LEU A 1 183 ? -22.677 4.681 18.781 1.00 88.19 183 LEU A N 1
ATOM 1315 C CA . LEU A 1 183 ? -23.683 4.294 19.775 1.00 88.19 183 LEU A CA 1
ATOM 1316 C C . LEU A 1 183 ? -23.315 2.984 20.482 1.00 88.19 183 LEU A C 1
ATOM 1318 O O . LEU A 1 183 ? -23.379 2.918 21.705 1.00 88.19 183 LEU A O 1
ATOM 1322 N N . ALA A 1 184 ? -22.836 1.977 19.751 1.00 87.88 184 ALA A N 1
ATOM 1323 C CA . ALA A 1 184 ? -22.391 0.715 20.342 1.00 87.88 184 ALA A CA 1
ATOM 1324 C C . ALA A 1 184 ? -21.156 0.888 21.252 1.00 87.88 184 ALA A C 1
ATOM 1326 O O . ALA A 1 184 ? -21.055 0.310 22.332 1.00 87.88 184 ALA A O 1
ATOM 1327 N N . LEU A 1 185 ? -20.202 1.740 20.862 1.00 86.00 185 LEU A N 1
ATOM 1328 C CA . LEU A 1 185 ? -19.094 2.127 21.744 1.00 86.00 185 LEU A CA 1
ATOM 1329 C C . LEU A 1 185 ? -19.594 2.944 22.950 1.00 86.00 185 LEU A C 1
ATOM 1331 O O . LEU A 1 185 ? -18.992 2.899 24.029 1.00 86.00 185 LEU A O 1
ATOM 1335 N N . ALA A 1 186 ? -20.693 3.687 22.775 1.00 84.88 186 ALA A N 1
ATOM 1336 C CA . ALA A 1 186 ? -21.344 4.461 23.821 1.00 84.88 186 ALA A CA 1
ATOM 1337 C C . ALA A 1 186 ? -22.117 3.592 24.831 1.00 84.88 186 ALA A C 1
ATOM 1339 O O . ALA A 1 186 ? -22.208 3.994 25.989 1.00 84.88 186 ALA A O 1
ATOM 1340 N N . SER A 1 187 ? -22.619 2.420 24.441 1.00 86.19 187 SER A N 1
ATOM 1341 C CA . SER A 1 187 ? -23.289 1.476 25.346 1.00 86.19 187 SER A CA 1
ATOM 1342 C C . SER A 1 187 ? -22.302 0.625 26.148 1.00 86.19 187 SER A C 1
ATOM 1344 O O . SER A 1 187 ? -22.604 0.199 27.258 1.00 86.19 187 SER A O 1
ATOM 1346 N N . GLY A 1 188 ? -21.097 0.398 25.610 1.00 81.75 188 GLY A N 1
ATOM 1347 C CA . GLY A 1 188 ? -20.095 -0.479 26.223 1.00 81.75 188 GLY A CA 1
ATOM 1348 C C . GLY A 1 188 ? -20.341 -1.973 25.972 1.00 81.75 188 GLY A C 1
ATOM 1349 O O . GLY A 1 188 ? -19.580 -2.806 26.462 1.00 81.75 188 GLY A O 1
ATOM 1350 N N . SER A 1 189 ? -21.366 -2.325 25.191 1.00 87.00 189 SER A N 1
ATOM 1351 C CA . SER A 1 189 ? -21.700 -3.710 24.856 1.00 87.00 189 SER A CA 1
ATOM 1352 C C . SER A 1 189 ? -20.778 -4.249 23.762 1.00 87.00 189 SER A C 1
ATOM 1354 O O . SER A 1 189 ? -20.817 -3.817 22.608 1.00 87.00 189 SER A O 1
ATOM 1356 N N . ALA A 1 190 ? -19.954 -5.248 24.095 1.00 85.62 190 ALA A N 1
ATOM 1357 C CA . ALA A 1 190 ? -19.085 -5.909 23.118 1.00 85.62 190 ALA A CA 1
ATOM 1358 C C . ALA A 1 190 ? -19.884 -6.561 21.973 1.00 85.62 190 ALA A C 1
ATOM 1360 O O . ALA A 1 190 ? -19.427 -6.587 20.829 1.00 85.62 190 ALA A O 1
ATOM 1361 N N . THR A 1 191 ? -21.086 -7.059 22.270 1.00 88.44 191 THR A N 1
ATOM 1362 C CA . THR A 1 191 ? -21.981 -7.690 21.295 1.00 88.44 191 THR A CA 1
ATOM 1363 C C . THR A 1 191 ? -22.488 -6.676 20.272 1.00 88.44 191 THR A C 1
ATOM 1365 O O . THR A 1 191 ? -22.407 -6.930 19.069 1.00 88.44 191 THR A O 1
ATOM 1368 N N . GLU A 1 192 ? -22.936 -5.505 20.731 1.00 89.12 192 GLU A N 1
ATOM 1369 C CA . GLU A 1 192 ? -23.387 -4.414 19.858 1.00 89.12 192 GLU A CA 1
ATOM 1370 C C . GLU A 1 192 ? -22.236 -3.856 19.025 1.00 89.12 192 GLU A C 1
ATOM 1372 O O . GLU A 1 192 ? -22.393 -3.627 17.828 1.00 89.12 192 GLU A O 1
ATOM 1377 N N . VAL A 1 193 ? -21.047 -3.712 19.623 1.00 86.94 193 VAL A N 1
ATOM 1378 C CA . VAL A 1 193 ? -19.848 -3.267 18.902 1.00 86.94 193 VAL A CA 1
ATOM 1379 C C . VAL A 1 193 ? -19.498 -4.249 17.789 1.00 86.94 193 VAL A C 1
ATOM 1381 O O . VAL A 1 193 ? -19.266 -3.837 16.655 1.00 86.94 193 VAL A O 1
ATOM 1384 N N . ASN A 1 194 ? -19.517 -5.554 18.063 1.00 87.25 194 ASN A N 1
ATOM 1385 C CA . ASN A 1 194 ? -19.262 -6.572 17.045 1.00 87.25 194 ASN A CA 1
ATOM 1386 C C . ASN A 1 194 ? -20.330 -6.586 15.942 1.00 87.25 194 ASN A C 1
ATOM 1388 O O . ASN A 1 194 ? -19.998 -6.808 14.776 1.00 87.25 194 ASN A O 1
ATOM 1392 N N . ALA A 1 195 ? -21.599 -6.341 16.279 1.00 87.94 195 ALA A N 1
ATOM 1393 C CA . ALA A 1 195 ? -22.666 -6.199 15.293 1.00 87.94 195 ALA A CA 1
ATOM 1394 C C . ALA A 1 195 ? -22.438 -4.973 14.394 1.00 87.94 195 ALA A C 1
ATOM 1396 O O . ALA A 1 195 ? -22.396 -5.125 13.176 1.00 87.94 195 ALA A O 1
ATOM 1397 N N . ALA A 1 196 ? -22.173 -3.802 14.978 1.00 87.12 196 ALA A N 1
ATOM 1398 C CA . ALA A 1 196 ? -21.898 -2.576 14.233 1.00 87.12 196 ALA A CA 1
ATOM 1399 C C . ALA A 1 196 ? -20.648 -2.696 13.342 1.00 87.12 196 ALA A C 1
ATOM 1401 O O . ALA A 1 196 ? -20.653 -2.245 12.199 1.00 87.12 196 ALA A O 1
ATOM 1402 N N . LEU A 1 197 ? -19.591 -3.365 13.820 1.00 85.62 197 LEU A N 1
ATOM 1403 C CA . LEU A 1 197 ? -18.396 -3.652 13.019 1.00 85.62 197 LEU A CA 1
ATOM 1404 C C . LEU A 1 197 ? -18.698 -4.551 11.814 1.00 85.62 197 LEU A C 1
ATOM 1406 O O . LEU A 1 197 ? -18.098 -4.357 10.759 1.00 85.62 197 LEU A O 1
ATOM 1410 N N . ARG A 1 198 ? -19.615 -5.520 11.946 1.00 85.31 198 ARG A N 1
ATOM 1411 C CA . ARG A 1 198 ? -20.057 -6.351 10.814 1.00 85.31 198 ARG A CA 1
ATOM 1412 C C . ARG A 1 198 ? -20.842 -5.537 9.796 1.00 85.31 198 ARG A C 1
ATOM 1414 O O . ARG A 1 198 ? -20.549 -5.660 8.618 1.00 85.31 198 ARG A O 1
ATOM 1421 N N . THR A 1 199 ? -21.757 -4.672 10.231 1.00 85.94 199 THR A N 1
ATOM 1422 C CA . THR A 1 199 ? -22.491 -3.764 9.331 1.00 85.94 199 THR A CA 1
ATOM 1423 C C . THR A 1 199 ? -21.546 -2.835 8.571 1.00 85.94 199 THR A C 1
ATOM 1425 O O . THR A 1 199 ? -21.742 -2.555 7.394 1.00 85.94 199 THR A O 1
ATOM 1428 N N . LEU A 1 200 ? -20.491 -2.372 9.240 1.00 81.94 200 LEU A N 1
ATOM 1429 C CA . LEU A 1 200 ? -19.492 -1.485 8.656 1.00 81.94 200 LEU A CA 1
ATOM 1430 C C . LEU A 1 200 ? -18.563 -2.211 7.664 1.00 81.94 200 LEU A C 1
ATOM 1432 O O . LEU A 1 200 ? -18.116 -1.594 6.700 1.00 81.94 200 LEU A O 1
ATOM 1436 N N . ALA A 1 201 ? -18.302 -3.504 7.884 1.00 74.75 201 ALA A N 1
ATOM 1437 C CA . ALA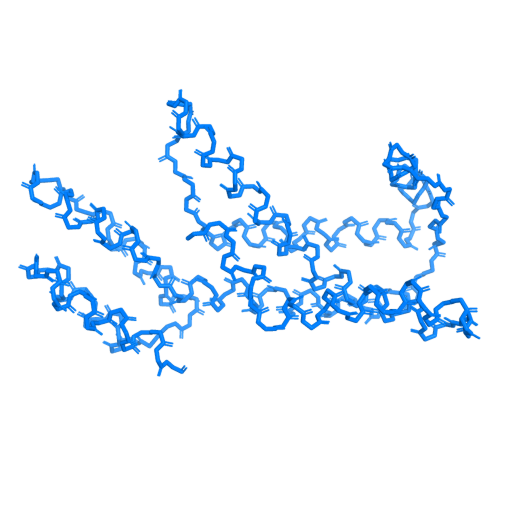 A 1 201 ? -17.506 -4.358 7.000 1.00 74.75 201 ALA A CA 1
ATOM 1438 C C . ALA A 1 201 ? -18.311 -4.986 5.847 1.00 74.75 201 ALA A C 1
ATOM 1440 O O . ALA A 1 201 ? -17.737 -5.252 4.802 1.00 74.75 201 ALA A O 1
ATOM 1441 N N . GLY A 1 202 ? -19.613 -5.223 6.031 1.00 67.00 202 GLY A N 1
ATOM 1442 C CA . GLY A 1 202 ? -20.530 -5.822 5.051 1.00 67.00 202 GLY A CA 1
ATOM 1443 C C . GLY A 1 202 ? -21.081 -4.834 4.024 1.00 67.00 202 GLY A C 1
ATOM 1444 O O . GLY A 1 202 ? -22.221 -4.981 3.588 1.00 67.00 202 GLY A O 1
ATOM 1445 N N . ARG A 1 203 ? -20.294 -3.810 3.698 1.00 53.16 203 ARG A N 1
ATOM 1446 C CA . ARG A 1 203 ? -20.488 -3.025 2.481 1.00 53.16 203 ARG A CA 1
ATOM 1447 C C . ARG A 1 203 ? -20.095 -3.829 1.256 1.00 53.16 203 ARG A C 1
ATOM 1449 O O . ARG A 1 203 ? -19.154 -4.641 1.381 1.00 53.16 203 ARG A O 1
#

Foldseek 3Di:
DLCQLCPPVLLVVLVVQLCCLVVPVCVVDNDDVSVLSNLLSCLQNQLSVQSSVQLVVLVVCVVVVNHDDSDDALVSSVVSNVVSLVLSLCLQAPVVSVVVVQVVVCVVPDRDHRYNHPVSCVSSCSNVNNSLSSLLVLLQDPLVLLVVLLVCVVVVHDGPLVVSLVRNVVSPFDPVLSVQCVVCSVVSDSVSNVVSSCVSVVD

Mean predicted aligned error: 7.38 Å

Radius of gyration: 20.2 Å; Cα contacts (8 Å, |Δi|>4): 233; chains: 1; bounding box: 48×27×58 Å